Protein AF-A0AB37U073-F1 (afdb_monomer)

Solvent-accessible surface area (backbone atoms only — not comparable to full-atom values): 10918 Å² total; per-residue (Å²): 141,87,81,86,82,89,83,81,82,90,81,87,80,78,92,79,77,86,77,73,76,72,76,76,66,51,71,71,29,75,31,76,34,82,39,97,86,55,41,58,36,40,28,38,27,26,51,59,70,9,33,32,40,21,39,36,95,57,29,54,39,27,40,36,38,35,49,86,90,60,80,71,40,94,84,26,33,31,15,62,62,57,36,94,44,49,52,35,26,50,74,82,44,81,33,51,58,43,42,40,87,52,83,83,49,75,56,33,56,21,34,38,38,39,50,94,98,41,40,38,35,43,30,40,76,48,68,45,26,19,36,33,21,55,67,88,46,68,38,29,38,31,31,9,68,36,68,22,47,56,50,79,47,73,32,88,97,47,86,73,49,43,62,54,51,27,50,48,52,42,50,27,26,33,52,26,19,64,25,73,56,69,68,57,64,51,50,58,59,56,60,74,72,57,84,131

Radius of gyration: 23.63 Å; Cα contacts (8 Å, |Δi|>4): 411; chains: 1; bounding box: 93×50×53 Å

Sequence (196 aa):
MGQDPASAYDDHDTYDGDDDEETEGKPVLESVAEDDRFGTITVRLDTGLGEVTVEGDAVPRVELYREEGTETDDHTPVGTRDGDRLTLTVDGEEAVISPSKGRLTRRSFAVDVRYADRSWRLVPDSIPGSRLLRGEEHVGDFSSDGDGQVLAEWREGVEPEALDAALGYALAAAFGTGAQPMWMLAMEAVGDMLPG

Foldseek 3Di:
DDDDDDDDDDDDDDPDDPPPPPCPQDDWFWDWDQDPQQGIKIWTARLRQLKIWIDDPQAWIKIKGFAPPDQADPLFSSRDQPQVRMWMDTNNHTKRKHQAPPDDDQQSRKIWIGDPNWIKIFGQDDQFWTFIDTPNDTAWIWGDPLSLDMDIGGDPPDDDHSHSVNVRSRCCNGGGSNHDPCVVVVVVVVVVPDDD

Structure (mmCIF, N/CA/C/O backbone):
data_AF-A0AB37U073-F1
#
_entry.id   AF-A0AB37U073-F1
#
loop_
_atom_site.group_PDB
_atom_site.id
_atom_site.type_symbol
_atom_site.label_atom_id
_atom_site.label_alt_id
_atom_site.label_comp_id
_atom_site.label_asym_id
_atom_site.label_entity_id
_atom_site.label_seq_id
_atom_site.pdbx_PDB_ins_code
_atom_site.Cartn_x
_atom_site.Cartn_y
_atom_site.Cartn_z
_atom_site.occupancy
_atom_site.B_iso_or_equiv
_atom_site.auth_seq_id
_atom_site.auth_comp_id
_atom_site.auth_asym_id
_atom_site.auth_atom_id
_atom_site.pdbx_PDB_model_num
ATOM 1 N N . MET A 1 1 ? 75.885 -9.656 -37.557 1.00 40.09 1 MET A N 1
ATOM 2 C CA . MET A 1 1 ? 75.514 -8.434 -36.813 1.00 40.09 1 MET A CA 1
ATOM 3 C C . MET A 1 1 ? 74.027 -8.238 -37.026 1.00 40.09 1 MET A C 1
ATOM 5 O O . MET A 1 1 ? 73.633 -8.155 -38.179 1.00 40.09 1 MET A O 1
ATOM 9 N N . GLY A 1 2 ? 73.240 -8.258 -35.949 1.00 41.50 2 GLY A N 1
ATOM 10 C CA . GLY A 1 2 ? 71.778 -8.123 -35.973 1.00 41.50 2 GLY A CA 1
ATOM 11 C C . GLY A 1 2 ? 71.082 -9.325 -35.336 1.00 41.50 2 GLY A C 1
ATOM 12 O O . GLY A 1 2 ? 70.898 -10.335 -36.000 1.00 41.50 2 GLY A O 1
ATOM 13 N N . GLN A 1 3 ? 70.796 -9.209 -34.039 1.00 37.59 3 GLN A N 1
ATOM 14 C CA . GLN A 1 3 ? 70.015 -10.134 -33.212 1.00 37.59 3 GLN A CA 1
ATOM 15 C C . GLN A 1 3 ? 68.498 -9.968 -33.466 1.00 37.59 3 GLN A C 1
ATOM 17 O O . GLN A 1 3 ? 68.071 -8.858 -33.769 1.00 37.59 3 GLN A O 1
ATOM 22 N N . ASP A 1 4 ? 67.775 -11.092 -33.341 1.00 43.22 4 ASP A N 1
ATOM 23 C CA . ASP A 1 4 ? 66.381 -11.391 -32.908 1.00 43.22 4 ASP A CA 1
ATOM 24 C C . ASP A 1 4 ? 65.438 -10.270 -32.373 1.00 43.22 4 ASP A C 1
ATOM 26 O O . ASP A 1 4 ? 65.949 -9.225 -31.969 1.00 43.22 4 ASP A O 1
ATOM 30 N N . PRO A 1 5 ? 64.094 -10.489 -32.205 1.00 50.50 5 PRO A N 1
ATOM 31 C CA . PRO A 1 5 ? 63.385 -11.792 -32.147 1.00 50.50 5 PRO A CA 1
ATOM 32 C C . PRO A 1 5 ? 61.979 -11.909 -32.804 1.00 50.50 5 PRO A C 1
ATOM 34 O O . PRO A 1 5 ? 61.268 -10.939 -33.037 1.00 50.50 5 PRO A O 1
ATOM 37 N N . ALA A 1 6 ? 61.585 -13.175 -32.998 1.00 46.75 6 ALA A N 1
ATOM 38 C CA . ALA A 1 6 ? 60.275 -13.809 -32.755 1.00 46.75 6 ALA A CA 1
ATOM 39 C C . ALA A 1 6 ? 58.948 -13.023 -32.930 1.00 46.75 6 ALA A C 1
ATOM 41 O O . ALA A 1 6 ? 58.618 -12.122 -32.164 1.00 46.75 6 ALA A O 1
ATOM 42 N N . SER A 1 7 ? 58.090 -13.536 -33.817 1.00 43.16 7 SER A N 1
ATOM 43 C CA . SER A 1 7 ? 56.625 -13.386 -33.785 1.00 43.16 7 SER A CA 1
ATOM 44 C C . SER A 1 7 ? 56.054 -14.715 -34.300 1.00 43.16 7 SER A C 1
ATOM 46 O O . SER A 1 7 ? 56.308 -15.080 -35.443 1.00 43.16 7 SER A O 1
ATOM 48 N N . ALA A 1 8 ? 55.743 -15.647 -33.398 1.00 41.09 8 ALA A N 1
ATOM 49 C CA . ALA A 1 8 ? 54.489 -15.808 -32.652 1.00 41.09 8 ALA A CA 1
ATOM 50 C C . ALA A 1 8 ? 53.508 -16.698 -33.433 1.00 41.09 8 ALA A C 1
ATOM 52 O O . ALA A 1 8 ? 53.235 -16.474 -34.607 1.00 41.09 8 ALA A O 1
ATOM 53 N N . TYR A 1 9 ? 53.102 -17.765 -32.751 1.00 40.50 9 TYR A N 1
ATOM 54 C CA . TYR A 1 9 ? 52.338 -18.898 -33.240 1.00 40.50 9 TYR A CA 1
ATOM 55 C C . TYR A 1 9 ? 50.876 -18.533 -33.525 1.00 40.50 9 TYR A C 1
ATOM 57 O O . TYR A 1 9 ? 50.290 -17.690 -32.851 1.00 40.50 9 TYR A O 1
ATOM 65 N N . ASP A 1 10 ? 50.352 -19.228 -34.529 1.00 46.50 10 ASP A N 1
ATOM 66 C CA . ASP A 1 10 ? 48.950 -19.518 -34.827 1.00 46.50 10 ASP A CA 1
ATOM 67 C C . ASP A 1 10 ? 48.272 -20.152 -33.596 1.00 46.50 10 ASP A C 1
ATOM 69 O O . ASP A 1 10 ? 48.817 -21.117 -33.060 1.00 46.50 10 ASP A O 1
ATOM 73 N N . ASP A 1 11 ? 47.125 -19.632 -33.156 1.00 40.97 11 ASP A N 1
ATOM 74 C CA . ASP 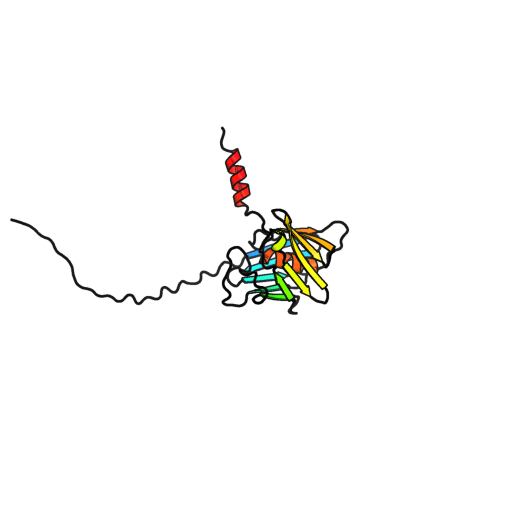A 1 11 ? 46.034 -20.473 -32.653 1.00 40.97 11 ASP A CA 1
ATOM 75 C C . ASP A 1 11 ? 44.703 -19.718 -32.773 1.00 40.97 11 ASP A C 1
ATOM 77 O O . ASP A 1 11 ? 44.603 -18.516 -32.508 1.00 40.97 11 ASP A O 1
ATOM 81 N N . HIS A 1 12 ? 43.710 -20.429 -33.281 1.00 45.94 12 HIS A N 1
ATOM 82 C CA . HIS A 1 12 ? 42.423 -19.937 -33.731 1.00 45.94 12 HIS A CA 1
ATOM 83 C C . HIS A 1 12 ? 41.370 -20.568 -32.822 1.00 45.94 12 HIS A C 1
ATOM 85 O O . HIS A 1 12 ? 40.604 -21.420 -33.264 1.00 45.94 12 HIS A O 1
ATOM 91 N N . ASP A 1 13 ? 41.344 -20.159 -31.555 1.00 42.72 13 ASP A N 1
ATOM 92 C CA . ASP A 1 13 ? 40.352 -20.637 -30.598 1.00 42.72 13 ASP A CA 1
ATOM 93 C C . ASP A 1 13 ? 39.063 -19.807 -30.682 1.00 42.72 13 ASP A C 1
ATOM 95 O O . ASP A 1 13 ? 39.009 -18.596 -30.459 1.00 42.72 13 ASP A O 1
ATOM 99 N N . THR A 1 14 ? 38.014 -20.521 -31.066 1.00 38.50 14 THR A N 1
ATOM 100 C CA . THR A 1 14 ? 36.593 -20.196 -30.978 1.00 38.50 14 THR A CA 1
ATOM 101 C C . THR A 1 14 ? 36.207 -19.651 -29.602 1.00 38.50 14 THR A C 1
ATOM 103 O O . THR A 1 14 ? 36.325 -20.354 -28.602 1.00 38.50 14 THR A O 1
ATOM 106 N N . TYR A 1 15 ? 35.670 -18.429 -29.571 1.00 41.66 15 TYR A N 1
ATOM 107 C CA . TYR A 1 15 ? 34.836 -17.949 -28.469 1.00 41.66 15 TYR A CA 1
ATOM 108 C C . TYR A 1 15 ? 33.464 -18.634 -28.568 1.00 41.66 15 TYR A C 1
ATOM 110 O O . TYR A 1 15 ? 32.565 -18.128 -29.234 1.00 41.66 15 TYR A O 1
ATOM 118 N N . ASP A 1 16 ? 33.345 -19.805 -27.949 1.00 48.88 16 ASP A N 1
ATOM 119 C CA . ASP A 1 16 ? 32.084 -20.343 -27.435 1.00 48.88 16 ASP A CA 1
ATOM 120 C C . ASP A 1 16 ? 32.242 -20.375 -25.915 1.00 48.88 16 ASP A C 1
ATOM 122 O O . ASP A 1 16 ? 33.210 -20.926 -25.385 1.00 48.88 16 ASP A O 1
ATOM 126 N N . GLY A 1 17 ? 31.327 -19.715 -25.227 1.00 37.06 17 GLY A N 1
ATOM 127 C CA . GLY A 1 17 ? 31.381 -19.500 -23.794 1.00 37.06 17 GLY A CA 1
ATOM 128 C C . GLY A 1 17 ? 30.309 -18.501 -23.436 1.00 37.06 17 GLY A C 1
ATOM 129 O O . GLY A 1 17 ? 30.602 -17.323 -23.263 1.00 37.06 17 GLY A O 1
ATOM 130 N N . ASP A 1 18 ? 29.072 -18.992 -23.442 1.00 43.41 18 ASP A N 1
ATOM 131 C CA . ASP A 1 18 ? 27.960 -18.461 -22.674 1.00 43.41 18 ASP A CA 1
ATOM 132 C C . ASP A 1 18 ? 28.468 -18.006 -21.295 1.00 43.41 18 ASP A C 1
ATOM 134 O O . ASP A 1 18 ? 28.678 -18.818 -20.395 1.00 43.41 18 ASP A O 1
ATOM 138 N N . ASP A 1 19 ? 28.704 -16.705 -21.132 1.00 41.94 19 ASP A N 1
ATOM 139 C CA . ASP A 1 19 ? 28.568 -16.093 -19.819 1.00 41.94 19 ASP A CA 1
ATOM 140 C C . ASP A 1 19 ? 27.058 -15.977 -19.609 1.00 41.94 19 ASP A C 1
ATOM 142 O O . ASP A 1 19 ? 26.414 -14.995 -19.985 1.00 41.94 19 ASP A O 1
ATOM 146 N N . ASP A 1 20 ? 26.495 -17.070 -19.089 1.00 41.28 20 ASP A N 1
ATOM 147 C CA . ASP A 1 20 ? 25.348 -17.031 -18.199 1.00 41.28 20 ASP A CA 1
ATOM 148 C C . ASP A 1 20 ? 25.619 -15.898 -17.197 1.00 41.28 20 ASP A C 1
ATOM 150 O O . ASP A 1 20 ? 26.312 -16.089 -16.195 1.00 41.28 20 ASP A O 1
ATOM 154 N N . GLU A 1 21 ? 25.127 -14.689 -17.487 1.00 44.19 21 GLU A N 1
ATOM 155 C CA . GLU A 1 21 ? 24.915 -13.680 -16.459 1.00 44.19 21 GLU A CA 1
ATOM 156 C C . GLU A 1 21 ? 23.935 -14.323 -15.483 1.00 44.19 21 GLU A C 1
ATOM 158 O O . GLU A 1 21 ? 22.718 -14.305 -15.679 1.00 44.19 21 GLU A O 1
ATOM 163 N N . GLU A 1 22 ? 24.499 -14.976 -14.462 1.00 41.03 22 GLU A N 1
ATOM 164 C CA . GLU A 1 22 ? 23.819 -15.310 -13.231 1.00 41.03 22 GLU A CA 1
ATOM 165 C C . GLU A 1 22 ? 22.995 -14.078 -12.877 1.00 41.03 22 GLU A C 1
ATOM 167 O O . GLU A 1 22 ? 23.534 -13.025 -12.533 1.00 41.03 22 GLU A O 1
ATOM 172 N N . THR A 1 23 ? 21.675 -14.180 -13.018 1.00 45.25 23 THR A N 1
ATOM 173 C CA . THR A 1 23 ? 20.753 -13.260 -12.376 1.00 45.25 23 THR A CA 1
ATOM 174 C C . THR A 1 23 ? 21.057 -13.342 -10.885 1.00 45.25 23 THR A C 1
ATOM 176 O O . THR A 1 23 ? 20.488 -14.176 -10.180 1.00 45.25 23 THR A O 1
ATOM 179 N N . GLU A 1 24 ? 21.980 -12.509 -10.398 1.00 48.41 24 GLU A N 1
ATOM 180 C CA . GLU A 1 24 ? 22.014 -12.073 -9.011 1.00 48.41 24 GLU A CA 1
ATOM 181 C C . GLU A 1 24 ? 20.646 -11.433 -8.782 1.00 48.41 24 GLU A C 1
ATOM 183 O O . GLU A 1 24 ? 20.410 -10.262 -9.087 1.00 48.41 24 GLU A O 1
ATOM 188 N N . GLY A 1 25 ? 19.685 -12.258 -8.359 1.00 58.28 25 GLY A N 1
ATOM 189 C CA . GLY A 1 25 ? 18.348 -11.808 -8.024 1.00 58.28 25 GLY A CA 1
ATOM 190 C C . GLY A 1 25 ? 18.488 -10.686 -7.008 1.00 58.28 25 GLY A C 1
ATOM 191 O O . GLY A 1 25 ? 19.169 -10.851 -5.992 1.00 58.28 25 GLY A O 1
ATOM 192 N N . LYS A 1 26 ? 17.895 -9.524 -7.307 1.00 69.50 26 LYS A N 1
ATOM 193 C CA . LYS A 1 26 ? 17.865 -8.407 -6.359 1.00 69.50 26 LYS A CA 1
ATOM 194 C C . LYS A 1 26 ? 17.356 -8.942 -5.008 1.00 69.50 26 LYS A C 1
ATOM 196 O O . LYS A 1 26 ? 16.430 -9.752 -4.998 1.00 69.50 26 LYS A O 1
ATOM 201 N N . PRO A 1 27 ? 17.959 -8.543 -3.876 1.00 77.88 27 PRO A N 1
ATOM 202 C CA . PRO A 1 27 ? 17.598 -9.107 -2.584 1.00 77.88 27 PRO A CA 1
ATOM 203 C C . PRO A 1 27 ? 16.135 -8.809 -2.256 1.00 77.88 27 PRO A C 1
ATOM 205 O O . PRO A 1 27 ? 15.658 -7.693 -2.476 1.00 77.88 27 PRO A O 1
ATOM 208 N N . VAL A 1 28 ? 15.452 -9.794 -1.672 1.00 87.56 28 VAL A N 1
ATOM 209 C CA . VAL A 1 28 ? 14.150 -9.578 -1.038 1.00 87.56 28 VAL A CA 1
ATOM 210 C C . VAL A 1 28 ? 14.363 -8.706 0.195 1.00 87.56 28 VAL A C 1
ATOM 212 O O . VAL A 1 28 ? 15.135 -9.053 1.092 1.00 87.56 28 VAL A O 1
ATOM 215 N N . LEU A 1 29 ? 13.679 -7.569 0.235 1.00 91.19 29 LEU A N 1
ATOM 216 C CA . LEU A 1 29 ? 13.691 -6.633 1.348 1.00 91.19 29 LEU A CA 1
ATOM 217 C C . LEU A 1 29 ? 12.486 -6.934 2.240 1.00 91.19 29 LEU A C 1
ATOM 219 O O . LEU A 1 29 ? 11.344 -6.723 1.840 1.00 91.19 29 LEU A O 1
ATOM 223 N N . GLU A 1 30 ? 12.736 -7.445 3.443 1.00 95.62 30 GLU A N 1
ATOM 224 C CA . GLU A 1 30 ? 11.711 -7.611 4.476 1.00 95.62 30 GLU A CA 1
ATOM 225 C C . GLU A 1 30 ? 11.836 -6.484 5.504 1.00 95.62 30 GLU A C 1
ATOM 227 O O . GLU A 1 30 ? 12.920 -6.211 6.027 1.00 95.62 30 GLU A O 1
ATOM 232 N N . SER A 1 31 ? 10.715 -5.833 5.797 1.00 96.00 31 SER A N 1
ATOM 233 C CA . SER A 1 31 ? 10.598 -4.815 6.828 1.00 96.00 31 SER A CA 1
ATOM 234 C C . SER A 1 31 ? 9.432 -5.120 7.758 1.00 96.00 31 SER A C 1
ATOM 236 O O . SER A 1 31 ? 8.457 -5.779 7.391 1.00 96.00 31 SER A O 1
ATOM 238 N N . VAL A 1 32 ? 9.550 -4.622 8.985 1.00 97.00 32 VAL A N 1
ATOM 239 C CA . VAL A 1 32 ? 8.498 -4.696 9.991 1.00 97.00 32 VAL A CA 1
ATOM 240 C C . VAL A 1 32 ? 8.186 -3.277 10.432 1.00 97.00 32 VAL A C 1
ATOM 242 O O . VAL A 1 32 ? 9.060 -2.579 10.947 1.00 97.00 32 VAL A O 1
ATOM 245 N N . ALA A 1 33 ? 6.943 -2.862 10.221 1.00 96.44 33 ALA A N 1
ATOM 246 C CA . ALA A 1 33 ? 6.410 -1.605 10.708 1.00 96.44 33 ALA A CA 1
ATOM 247 C C . ALA A 1 33 ? 5.563 -1.859 11.958 1.00 96.44 33 ALA A C 1
ATOM 249 O O . ALA A 1 33 ? 4.688 -2.725 11.969 1.00 96.44 33 ALA A O 1
ATOM 250 N N . GLU A 1 34 ? 5.817 -1.081 13.004 1.00 96.75 34 GLU A N 1
ATOM 251 C CA . GLU A 1 34 ? 4.971 -1.033 14.193 1.00 96.75 34 GLU A CA 1
ATOM 252 C C . GLU A 1 34 ? 3.953 0.093 13.996 1.00 96.75 34 GLU A C 1
ATOM 254 O O . GLU A 1 34 ? 4.301 1.271 14.078 1.00 96.75 34 GLU A O 1
ATOM 259 N N . ASP A 1 35 ? 2.710 -0.269 13.681 1.00 97.06 35 ASP A N 1
ATOM 260 C CA . ASP A 1 35 ? 1.618 0.678 13.476 1.00 97.06 35 ASP A CA 1
ATOM 261 C C . ASP A 1 35 ? 0.811 0.864 14.772 1.00 97.06 35 ASP A C 1
ATOM 263 O O . ASP A 1 35 ? 0.326 -0.096 15.374 1.00 97.06 35 ASP A O 1
ATOM 267 N N . ASP A 1 36 ? 0.615 2.116 15.192 1.00 93.88 36 ASP A N 1
ATOM 268 C CA . ASP A 1 36 ? -0.088 2.451 16.440 1.00 93.88 36 ASP A CA 1
ATOM 269 C C . ASP A 1 36 ? -1.564 2.000 16.472 1.00 93.88 36 ASP A C 1
ATOM 271 O O . ASP A 1 36 ? -2.171 1.917 17.545 1.00 93.88 36 ASP A O 1
ATOM 275 N N . ARG A 1 37 ? -2.181 1.749 15.311 1.00 96.4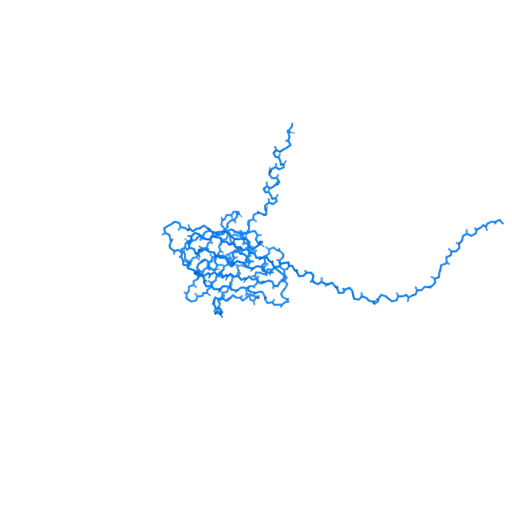4 37 ARG A N 1
ATOM 276 C CA . ARG A 1 37 ? -3.584 1.331 15.167 1.00 96.44 37 ARG A CA 1
ATOM 277 C C . ARG A 1 37 ? -3.723 -0.150 14.841 1.00 96.44 37 ARG A C 1
ATOM 279 O O . ARG A 1 37 ? -4.658 -0.780 15.334 1.00 96.44 37 ARG A O 1
ATOM 286 N N . PHE A 1 38 ? -2.827 -0.685 14.019 1.00 97.62 38 PHE A N 1
ATOM 287 C CA . PHE A 1 38 ? -2.942 -2.031 13.451 1.00 97.62 38 PHE A CA 1
ATOM 288 C C . PHE A 1 38 ? -1.867 -3.007 13.943 1.00 97.62 38 PHE A C 1
ATOM 290 O O . PHE A 1 38 ? -1.892 -4.181 13.579 1.00 97.62 38 PHE A O 1
ATOM 297 N N . GLY A 1 39 ? -0.973 -2.564 14.828 1.00 97.31 39 GLY A N 1
ATOM 298 C CA . GLY A 1 39 ? 0.089 -3.388 15.391 1.00 97.31 39 GLY A CA 1
ATOM 299 C C . GLY A 1 39 ? 1.183 -3.693 14.373 1.00 97.31 39 GLY A C 1
ATOM 300 O O . GLY A 1 39 ? 1.481 -2.889 13.493 1.00 97.31 39 GLY A O 1
ATOM 301 N N . THR A 1 40 ? 1.806 -4.858 14.512 1.00 98.19 40 THR A N 1
ATOM 302 C CA . THR A 1 40 ? 2.908 -5.276 13.647 1.00 98.19 40 THR A CA 1
ATOM 303 C C . THR A 1 40 ? 2.413 -5.600 12.234 1.00 98.19 40 THR A C 1
ATOM 305 O O . THR A 1 40 ? 1.589 -6.497 12.040 1.00 98.19 40 THR A O 1
ATOM 308 N N . ILE A 1 41 ? 2.971 -4.905 11.243 1.00 98.50 41 ILE A N 1
ATOM 309 C CA . ILE A 1 41 ? 2.747 -5.129 9.813 1.00 98.50 41 ILE A CA 1
ATOM 310 C C . ILE A 1 41 ? 4.083 -5.504 9.175 1.00 98.50 41 ILE A C 1
ATOM 312 O O . ILE A 1 41 ? 5.070 -4.782 9.301 1.00 98.50 41 ILE A O 1
ATOM 316 N N . THR A 1 42 ? 4.122 -6.635 8.478 1.00 98.38 42 THR A N 1
ATOM 317 C CA . THR A 1 42 ? 5.291 -7.074 7.710 1.00 98.38 42 THR A CA 1
ATOM 318 C C . THR A 1 42 ? 5.110 -6.706 6.246 1.00 98.38 42 THR A C 1
ATOM 320 O O . THR A 1 42 ? 4.081 -7.019 5.646 1.00 98.38 42 THR A O 1
ATOM 323 N N . VAL A 1 43 ? 6.128 -6.074 5.667 1.00 98.44 43 VAL A N 1
ATOM 324 C CA . VAL A 1 43 ? 6.208 -5.770 4.237 1.00 98.44 43 VAL A CA 1
ATOM 325 C C . VAL A 1 43 ? 7.378 -6.549 3.652 1.00 98.44 43 VAL A C 1
ATOM 327 O O . VAL A 1 43 ? 8.505 -6.442 4.128 1.00 98.44 43 VAL A O 1
ATOM 330 N N . ARG A 1 44 ? 7.124 -7.325 2.601 1.00 98.06 44 ARG A N 1
ATOM 331 C CA . ARG A 1 44 ? 8.164 -7.959 1.785 1.00 98.06 44 ARG A CA 1
ATOM 332 C C . ARG A 1 44 ? 8.126 -7.355 0.398 1.00 98.06 44 ARG A C 1
ATOM 334 O O . ARG A 1 44 ? 7.066 -7.339 -0.219 1.00 98.06 44 ARG A O 1
ATOM 341 N N . LEU A 1 45 ? 9.266 -6.879 -0.077 1.00 96.19 45 LEU A N 1
ATOM 342 C CA . LEU A 1 45 ? 9.451 -6.318 -1.407 1.00 96.19 45 LEU A CA 1
ATOM 343 C C . LEU A 1 45 ? 10.558 -7.096 -2.120 1.00 96.19 45 LEU A C 1
ATOM 345 O O . LEU A 1 45 ? 11.719 -7.045 -1.719 1.00 96.19 45 LEU A O 1
ATOM 349 N N . ASP A 1 46 ? 10.205 -7.773 -3.204 1.00 94.81 46 ASP A N 1
ATOM 350 C CA . ASP A 1 46 ? 11.151 -8.332 -4.162 1.00 94.81 46 ASP A CA 1
ATOM 351 C C . ASP A 1 46 ? 11.147 -7.453 -5.417 1.00 94.81 46 ASP A C 1
ATOM 353 O O . ASP A 1 46 ? 10.258 -7.529 -6.264 1.00 94.81 46 ASP A O 1
ATOM 357 N N . THR A 1 47 ? 12.147 -6.582 -5.539 1.00 91.00 47 THR A N 1
ATOM 358 C CA . THR A 1 47 ? 12.276 -5.696 -6.712 1.00 91.00 47 THR A CA 1
ATOM 359 C C . THR A 1 47 ? 12.718 -6.443 -7.976 1.00 91.00 47 THR A C 1
ATOM 361 O O . THR A 1 47 ? 12.508 -5.951 -9.089 1.00 91.00 47 THR A O 1
ATOM 364 N N . GLY A 1 48 ? 13.326 -7.626 -7.824 1.00 89.94 48 GLY A N 1
ATOM 365 C CA . GLY A 1 48 ? 13.751 -8.482 -8.926 1.00 89.94 48 GLY A CA 1
ATOM 366 C C . GLY A 1 48 ? 12.547 -9.114 -9.610 1.00 89.94 48 GLY A C 1
ATOM 367 O O . GLY A 1 48 ? 12.348 -8.917 -10.810 1.00 89.94 48 GLY A O 1
ATOM 368 N N . LEU A 1 49 ? 11.695 -9.780 -8.830 1.00 92.31 49 LEU A N 1
ATOM 369 C CA . LEU A 1 49 ? 10.445 -10.377 -9.305 1.00 92.31 49 LEU A CA 1
ATOM 370 C C . LEU A 1 49 ? 9.344 -9.329 -9.537 1.00 92.31 49 LEU A C 1
ATOM 372 O O . LEU A 1 49 ? 8.475 -9.515 -10.384 1.00 92.31 49 LEU A O 1
ATOM 376 N N . GLY A 1 50 ? 9.430 -8.171 -8.878 1.00 94.38 50 GLY A N 1
ATOM 377 C CA . GLY A 1 50 ? 8.381 -7.154 -8.909 1.00 94.38 50 GLY A CA 1
ATOM 378 C C . GLY A 1 50 ? 7.195 -7.562 -8.043 1.00 94.38 50 GLY A C 1
ATOM 379 O O . GLY A 1 50 ? 6.052 -7.430 -8.472 1.00 94.38 50 GLY A O 1
ATOM 380 N N . GLU A 1 51 ? 7.475 -8.072 -6.845 1.00 96.88 51 GLU A N 1
ATOM 381 C CA . GLU A 1 51 ? 6.481 -8.572 -5.899 1.00 96.88 51 GLU A CA 1
ATOM 382 C C . GLU A 1 51 ? 6.484 -7.749 -4.611 1.00 96.88 51 GLU A C 1
ATOM 384 O O . GLU A 1 51 ? 7.533 -7.401 -4.067 1.00 96.88 51 GLU A O 1
ATOM 389 N N . VAL A 1 52 ? 5.292 -7.462 -4.096 1.00 98.12 52 VAL A N 1
ATOM 390 C CA . VAL A 1 52 ? 5.078 -6.895 -2.767 1.00 98.12 52 VAL A CA 1
ATOM 391 C C . VAL A 1 52 ? 4.062 -7.744 -2.030 1.00 98.12 52 VAL A C 1
ATOM 393 O O . VAL A 1 52 ? 2.976 -8.001 -2.538 1.00 98.12 52 VAL A O 1
ATOM 396 N N . THR A 1 53 ? 4.399 -8.140 -0.809 1.00 98.56 53 THR A N 1
ATOM 397 C CA . THR A 1 53 ? 3.477 -8.774 0.132 1.00 98.56 53 THR A CA 1
ATOM 398 C C . THR A 1 53 ? 3.367 -7.914 1.380 1.00 98.56 53 THR A C 1
ATOM 400 O O . THR A 1 53 ? 4.382 -7.555 1.974 1.00 98.56 53 THR A O 1
ATOM 403 N N . VAL A 1 54 ? 2.140 -7.640 1.809 1.00 98.69 54 VAL A N 1
ATOM 404 C CA . VAL A 1 54 ? 1.831 -7.034 3.105 1.00 98.69 54 VAL A CA 1
ATOM 405 C C . VAL A 1 54 ? 0.945 -7.977 3.896 1.00 98.69 54 VAL A C 1
ATOM 407 O O . VAL A 1 54 ? -0.049 -8.483 3.381 1.00 98.69 54 VAL A O 1
ATOM 410 N N . GLU A 1 55 ? 1.300 -8.206 5.154 1.00 98.31 55 GLU A N 1
A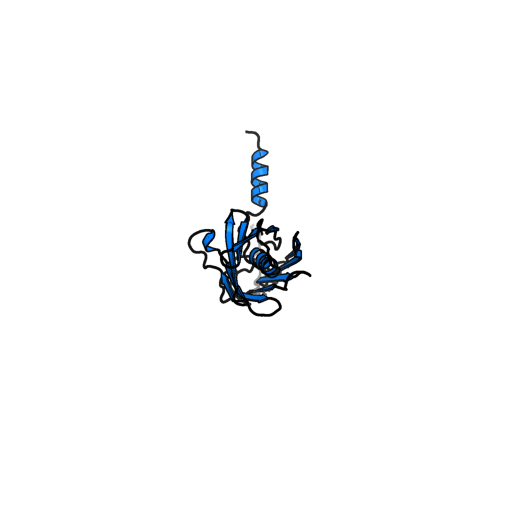TOM 411 C CA . GLU A 1 55 ? 0.520 -9.032 6.073 1.00 98.31 55 GLU A CA 1
ATOM 412 C C . GLU A 1 55 ? 0.710 -8.599 7.530 1.00 98.31 55 GLU A C 1
ATOM 414 O O . GLU A 1 55 ? 1.697 -7.956 7.888 1.00 98.31 55 GLU A O 1
ATOM 419 N N . GLY A 1 56 ? -0.237 -8.975 8.383 1.00 97.81 56 GLY A N 1
ATOM 420 C CA . GLY A 1 56 ? -0.190 -8.754 9.824 1.00 97.81 56 GLY A CA 1
ATOM 421 C C . GLY A 1 56 ? -1.438 -9.328 10.488 1.00 97.81 56 GLY A C 1
ATOM 422 O O . GLY A 1 56 ? -2.428 -9.607 9.819 1.00 97.81 56 GLY A O 1
ATOM 423 N N . ASP A 1 57 ? -1.418 -9.499 11.809 1.00 97.19 57 ASP A N 1
ATOM 424 C CA . ASP A 1 57 ? -2.524 -10.158 12.524 1.00 97.19 57 ASP A CA 1
ATOM 425 C C . ASP A 1 57 ? -3.852 -9.378 12.456 1.00 97.19 57 ASP A C 1
ATOM 427 O O . ASP A 1 57 ? -4.931 -9.963 12.577 1.00 97.19 57 ASP A O 1
ATOM 431 N N . ALA A 1 58 ? -3.784 -8.053 12.287 1.00 97.44 58 ALA A N 1
ATOM 432 C CA . ALA A 1 58 ? -4.944 -7.159 12.273 1.00 97.44 58 ALA A CA 1
ATOM 433 C C . ALA A 1 58 ? -5.264 -6.568 10.889 1.00 97.44 58 ALA A C 1
ATOM 435 O O . ALA A 1 58 ? -6.165 -5.731 10.787 1.00 97.44 58 ALA A O 1
ATOM 436 N N . VAL A 1 59 ? -4.553 -6.983 9.836 1.00 98.44 59 VAL A N 1
ATOM 437 C CA . VAL A 1 59 ? -4.747 -6.496 8.463 1.00 98.44 59 VAL A CA 1
ATOM 438 C C . VAL A 1 59 ? -4.910 -7.664 7.488 1.00 98.44 59 VAL A C 1
ATOM 440 O O . VAL A 1 59 ? -4.303 -8.712 7.697 1.00 98.44 59 VAL A O 1
ATOM 443 N N . PRO A 1 60 ? -5.728 -7.528 6.429 1.00 98.44 60 PRO A N 1
ATOM 444 C CA . PRO A 1 60 ? -5.801 -8.554 5.393 1.00 98.44 60 PRO A CA 1
ATOM 445 C C . PRO A 1 60 ? -4.458 -8.686 4.671 1.00 98.44 60 PRO A C 1
ATOM 447 O O . PRO A 1 60 ? -3.693 -7.719 4.577 1.00 98.44 60 PRO A O 1
ATOM 450 N N . ARG A 1 61 ? -4.191 -9.868 4.114 1.00 98.62 61 ARG A N 1
ATOM 451 C CA . ARG A 1 61 ? -3.008 -10.079 3.281 1.00 98.62 61 ARG A CA 1
ATOM 452 C C . ARG A 1 61 ? -3.211 -9.374 1.945 1.00 98.62 61 ARG A C 1
ATOM 454 O O . ARG A 1 61 ? -4.227 -9.579 1.284 1.00 98.62 61 ARG A O 1
ATOM 461 N N . VAL A 1 62 ? -2.246 -8.563 1.530 1.00 98.81 62 VAL A N 1
ATOM 462 C CA . VAL A 1 62 ? -2.242 -7.909 0.218 1.00 98.81 62 VAL A CA 1
ATOM 463 C C . VAL A 1 62 ? -1.008 -8.335 -0.548 1.00 98.81 62 VAL A C 1
ATOM 465 O O . VAL A 1 62 ? 0.106 -8.242 -0.041 1.00 98.81 62 VAL A O 1
ATOM 468 N N . GLU A 1 63 ? -1.210 -8.780 -1.780 1.00 98.69 63 GLU A N 1
ATOM 469 C CA . GLU A 1 63 ? -0.135 -9.192 -2.678 1.00 98.69 63 GLU A CA 1
ATOM 470 C C . GLU A 1 63 ? -0.255 -8.407 -3.976 1.00 98.69 63 GLU A C 1
ATOM 472 O O . GLU A 1 63 ? -1.338 -8.307 -4.550 1.00 98.69 63 GLU A O 1
ATOM 477 N N . LEU A 1 64 ? 0.851 -7.827 -4.425 1.00 98.44 64 LEU A N 1
ATOM 478 C CA . LEU A 1 64 ? 0.972 -7.159 -5.710 1.00 98.44 64 LEU A CA 1
ATOM 479 C C . LEU A 1 64 ? 2.131 -7.801 -6.456 1.00 98.44 64 LEU A C 1
ATOM 481 O O . LEU A 1 64 ? 3.229 -7.867 -5.915 1.00 98.44 64 LEU A O 1
ATOM 485 N N . TYR A 1 65 ? 1.910 -8.211 -7.696 1.00 97.06 65 TYR A N 1
ATOM 486 C CA . TYR A 1 65 ? 2.964 -8.773 -8.530 1.00 97.06 65 TYR A CA 1
ATOM 487 C C . TYR A 1 65 ? 2.922 -8.218 -9.948 1.00 97.06 65 TYR A C 1
ATOM 489 O O . TYR A 1 65 ? 1.859 -7.923 -10.508 1.00 97.06 65 TYR A O 1
ATOM 497 N N . ARG A 1 66 ? 4.113 -8.068 -10.521 1.00 97.19 66 ARG A N 1
ATOM 498 C CA . ARG A 1 66 ? 4.344 -7.745 -11.924 1.00 97.19 66 ARG A CA 1
ATOM 499 C C . ARG A 1 66 ? 4.337 -9.025 -12.753 1.00 97.19 66 ARG A C 1
ATOM 501 O O . ARG A 1 66 ? 4.930 -10.024 -12.368 1.00 97.19 66 ARG A O 1
ATOM 508 N N . GLU A 1 67 ? 3.703 -8.983 -13.919 1.00 96.69 67 GLU A N 1
ATOM 509 C CA . GLU A 1 67 ? 3.754 -10.080 -14.886 1.00 96.69 67 GLU A CA 1
ATOM 510 C C . GLU A 1 67 ? 5.208 -10.379 -15.296 1.00 96.69 67 GLU A C 1
ATOM 512 O O . GLU A 1 67 ? 5.973 -9.468 -15.641 1.00 96.69 67 GLU A O 1
ATOM 517 N N . GLU A 1 68 ? 5.583 -11.659 -15.281 1.00 92.62 68 GLU A N 1
ATOM 518 C CA . GLU A 1 68 ? 6.917 -12.119 -15.668 1.00 92.62 68 GLU A CA 1
ATOM 519 C C . GLU A 1 68 ? 7.300 -11.641 -17.080 1.00 92.62 68 GLU A C 1
ATOM 521 O O . GLU A 1 68 ? 6.488 -11.622 -18.005 1.00 92.62 68 GLU A O 1
ATOM 526 N N . GLY A 1 69 ? 8.561 -11.237 -17.259 1.00 89.94 69 GLY A N 1
ATOM 527 C CA . GLY A 1 69 ? 9.069 -10.735 -18.542 1.00 89.94 69 GLY A CA 1
ATOM 528 C C . GLY A 1 69 ? 8.652 -9.301 -18.899 1.00 89.94 69 GLY A C 1
ATOM 529 O O . GLY A 1 69 ? 9.010 -8.821 -19.975 1.00 89.94 69 GLY A O 1
ATOM 530 N N . THR A 1 70 ? 7.930 -8.595 -18.022 1.00 91.56 70 THR A N 1
ATOM 531 C CA . THR A 1 70 ? 7.662 -7.156 -18.183 1.00 91.56 70 THR A CA 1
ATOM 532 C C . THR A 1 70 ? 8.958 -6.345 -18.080 1.00 91.56 70 THR A C 1
ATOM 534 O O . THR A 1 70 ? 9.727 -6.527 -17.136 1.00 91.56 70 THR A O 1
ATOM 537 N N . GLU A 1 71 ? 9.181 -5.418 -19.020 1.00 88.19 71 GLU A N 1
ATOM 538 C CA . GLU A 1 71 ? 10.305 -4.470 -18.974 1.00 88.19 71 GLU A CA 1
ATOM 539 C C . GLU A 1 71 ? 10.270 -3.639 -17.682 1.00 88.19 71 GLU A C 1
ATOM 541 O O . GLU A 1 71 ? 9.225 -3.097 -17.312 1.00 88.19 71 GLU A O 1
ATOM 546 N N . THR A 1 72 ? 11.415 -3.531 -17.005 1.00 88.06 72 THR A N 1
ATOM 547 C CA . THR A 1 72 ? 11.501 -2.917 -15.678 1.00 88.06 72 THR A CA 1
ATOM 548 C C . THR A 1 72 ? 11.928 -1.450 -15.724 1.00 88.06 72 THR A C 1
ATOM 550 O O . THR A 1 72 ? 12.908 -1.099 -16.376 1.00 88.06 72 THR A O 1
ATOM 553 N N . ASP A 1 73 ? 11.231 -0.605 -14.970 1.00 83.12 73 ASP A N 1
ATOM 554 C CA . ASP A 1 73 ? 11.583 0.780 -14.657 1.00 83.12 73 ASP A CA 1
ATOM 555 C C . ASP A 1 73 ? 12.301 0.845 -13.302 1.00 83.12 73 ASP A C 1
ATOM 557 O O . ASP A 1 73 ? 11.683 0.619 -12.263 1.00 83.12 73 ASP A O 1
ATOM 561 N N . ASP A 1 74 ? 13.589 1.198 -13.294 1.00 78.69 74 ASP A N 1
ATOM 562 C CA . ASP A 1 74 ? 14.414 1.249 -12.071 1.00 78.69 74 ASP A CA 1
ATOM 563 C C . ASP A 1 74 ? 13.964 2.312 -11.053 1.00 78.69 74 ASP A C 1
ATOM 565 O O . ASP A 1 74 ? 14.421 2.322 -9.910 1.00 78.69 74 ASP A O 1
ATOM 569 N N . HIS A 1 75 ? 13.078 3.226 -11.451 1.00 78.69 75 HIS A N 1
ATOM 570 C CA . HIS A 1 75 ? 12.525 4.264 -10.582 1.00 78.69 75 HIS A CA 1
ATOM 571 C C . HIS A 1 75 ? 11.225 3.852 -9.885 1.00 78.69 75 HIS A C 1
ATOM 573 O O . HIS A 1 75 ? 10.730 4.595 -9.035 1.00 78.69 75 HIS A O 1
ATOM 579 N N . THR A 1 76 ? 10.677 2.686 -10.221 1.00 87.38 76 THR A N 1
ATOM 580 C CA . THR A 1 76 ? 9.483 2.123 -9.602 1.00 87.38 76 THR A CA 1
ATOM 581 C C . THR A 1 76 ? 9.887 0.833 -8.882 1.00 87.38 76 THR A C 1
ATOM 583 O O . THR A 1 76 ? 10.361 -0.078 -9.547 1.00 87.38 76 THR A O 1
ATOM 586 N N . PRO A 1 77 ? 9.690 0.688 -7.560 1.00 89.69 77 PRO A N 1
ATOM 587 C CA . PRO A 1 77 ? 10.133 -0.510 -6.831 1.00 89.69 77 PRO A CA 1
ATOM 588 C C . PRO A 1 77 ? 9.556 -1.832 -7.363 1.00 89.69 77 PRO A C 1
ATOM 590 O O . PRO A 1 77 ? 10.295 -2.791 -7.572 1.00 89.69 77 PRO A O 1
ATOM 593 N N . VAL A 1 78 ? 8.258 -1.870 -7.688 1.00 90.75 78 VAL A N 1
ATOM 594 C CA . VAL A 1 78 ? 7.611 -3.019 -8.357 1.00 90.75 78 VAL A CA 1
ATOM 595 C C . VAL A 1 78 ? 8.028 -3.151 -9.834 1.00 90.75 78 VAL A C 1
ATOM 597 O O . VAL A 1 78 ? 7.684 -4.102 -10.529 1.00 90.75 78 VAL A O 1
ATOM 600 N N . GLY A 1 79 ? 8.788 -2.186 -10.347 1.00 88.19 79 GLY A N 1
ATOM 601 C CA . GLY A 1 79 ? 9.415 -2.150 -11.666 1.00 88.19 79 GLY A CA 1
ATOM 602 C C . GLY A 1 79 ? 8.489 -1.850 -12.834 1.00 88.19 79 GLY A C 1
ATOM 603 O O . GLY A 1 79 ? 8.953 -1.812 -13.961 1.00 88.19 79 GLY A O 1
ATOM 604 N N . THR A 1 80 ? 7.198 -1.601 -12.634 1.00 90.56 80 THR A N 1
ATOM 605 C CA . THR A 1 80 ? 6.354 -1.066 -13.709 1.00 90.56 80 THR A CA 1
ATOM 606 C C . THR A 1 80 ? 5.212 -0.230 -13.161 1.00 90.56 80 THR A C 1
ATOM 608 O O . THR A 1 80 ? 4.730 -0.427 -12.047 1.00 90.56 80 THR A O 1
ATOM 611 N N . ARG A 1 81 ? 4.752 0.714 -13.979 1.00 91.25 81 ARG A N 1
ATOM 612 C CA . ARG A 1 81 ? 3.511 1.464 -13.754 1.00 91.25 81 ARG A CA 1
ATOM 613 C C . ARG A 1 81 ? 2.425 1.095 -14.760 1.00 91.25 81 ARG A C 1
ATOM 615 O O . ARG A 1 81 ? 1.378 1.743 -14.783 1.00 91.25 81 ARG A O 1
ATOM 622 N N . ASP A 1 82 ? 2.672 0.105 -15.612 1.00 91.12 82 ASP A N 1
ATOM 623 C CA . ASP A 1 82 ? 1.654 -0.403 -16.518 1.00 91.12 82 ASP A CA 1
ATOM 624 C C . ASP A 1 82 ? 0.671 -1.286 -15.742 1.00 91.12 82 ASP A C 1
ATOM 626 O O . ASP A 1 82 ? 0.990 -2.411 -15.373 1.00 91.12 82 ASP A O 1
ATOM 630 N N . GLY A 1 83 ? -0.519 -0.751 -15.460 1.00 92.75 83 GLY A N 1
ATOM 631 C CA . GLY A 1 83 ? -1.553 -1.458 -14.700 1.00 92.75 83 GLY A CA 1
ATOM 632 C C . GLY A 1 83 ? -2.020 -2.752 -15.365 1.00 92.75 83 GLY A C 1
ATOM 633 O O . GLY A 1 83 ? -2.429 -3.660 -14.657 1.00 92.75 83 GLY A O 1
ATOM 634 N N . ASP A 1 84 ? -1.894 -2.867 -16.690 1.00 94.81 84 ASP A N 1
ATOM 635 C CA . ASP A 1 84 ? -2.258 -4.087 -17.423 1.00 94.81 84 ASP A CA 1
ATOM 636 C C . ASP A 1 84 ? -1.245 -5.230 -17.194 1.00 94.81 84 ASP A C 1
ATOM 638 O O . ASP A 1 84 ? -1.510 -6.372 -17.559 1.00 94.81 84 ASP A O 1
ATOM 642 N N . ARG A 1 85 ? -0.088 -4.922 -16.590 1.00 96.56 85 ARG A N 1
ATOM 643 C CA . ARG A 1 85 ? 0.995 -5.856 -16.230 1.00 96.56 85 ARG A CA 1
ATOM 644 C C . ARG A 1 85 ? 1.101 -6.089 -14.727 1.00 96.56 85 ARG A C 1
ATOM 646 O O . ARG A 1 85 ? 2.093 -6.645 -14.261 1.00 96.56 85 ARG A O 1
ATOM 653 N N . LEU A 1 86 ? 0.126 -5.610 -13.962 1.00 97.38 86 LEU A N 1
ATOM 654 C CA . LEU A 1 86 ? 0.101 -5.710 -12.511 1.00 97.38 86 LEU A CA 1
ATOM 655 C C . LEU A 1 86 ? -1.142 -6.469 -12.076 1.00 97.38 86 LEU A C 1
ATOM 657 O O . LEU A 1 86 ? -2.243 -6.193 -12.547 1.00 97.38 86 LEU A O 1
ATOM 661 N N . THR A 1 87 ? -0.973 -7.369 -11.116 1.00 98.38 87 THR A N 1
ATOM 662 C CA . THR A 1 87 ? -2.098 -7.992 -10.421 1.00 98.38 87 THR A CA 1
ATOM 663 C C . THR A 1 87 ? -1.997 -7.698 -8.939 1.00 98.38 87 THR A C 1
ATOM 665 O O . THR A 1 87 ? -0.925 -7.824 -8.354 1.00 98.38 87 THR A O 1
ATOM 668 N N . LEU A 1 88 ? -3.116 -7.288 -8.350 1.00 98.69 88 LEU A N 1
ATOM 669 C CA . LEU A 1 88 ? -3.259 -7.012 -6.927 1.00 98.69 88 LEU A CA 1
ATOM 670 C C . LEU A 1 88 ? -4.318 -7.958 -6.363 1.00 98.69 88 LEU A C 1
ATOM 672 O O . LEU A 1 88 ? -5.407 -8.051 -6.926 1.00 98.69 88 LEU A O 1
ATOM 676 N N . THR A 1 89 ? -4.042 -8.601 -5.234 1.00 98.69 89 THR A N 1
ATOM 677 C CA . THR A 1 89 ? -5.020 -9.417 -4.509 1.00 98.69 89 THR A CA 1
ATOM 678 C C . THR A 1 89 ? -5.126 -8.997 -3.051 1.00 98.69 89 THR A C 1
ATOM 680 O O . THR A 1 89 ? -4.125 -8.639 -2.434 1.00 98.69 89 THR A O 1
ATOM 683 N N . VAL A 1 90 ? -6.331 -9.090 -2.494 1.00 98.62 90 VAL A N 1
ATOM 684 C CA . VAL A 1 90 ? -6.643 -8.893 -1.075 1.00 98.62 90 VAL A CA 1
ATOM 685 C C . VAL A 1 90 ? -7.223 -10.202 -0.548 1.00 98.62 90 VAL A C 1
ATOM 687 O O . VAL A 1 90 ? -8.260 -10.644 -1.030 1.00 98.62 90 VAL A O 1
ATOM 690 N N . ASP A 1 91 ? -6.543 -10.857 0.393 1.00 98.12 91 ASP A N 1
ATOM 691 C CA . ASP A 1 91 ? -6.864 -12.212 0.873 1.00 98.12 91 ASP A CA 1
ATOM 692 C C . ASP A 1 91 ? -7.091 -13.224 -0.275 1.00 98.12 91 ASP A C 1
ATOM 694 O O . ASP A 1 91 ? -7.936 -14.119 -0.202 1.00 98.12 91 ASP A O 1
ATOM 698 N N . GLY A 1 92 ? -6.331 -13.067 -1.364 1.00 97.88 92 GLY A N 1
ATOM 699 C CA . GLY A 1 92 ? -6.428 -13.887 -2.574 1.00 97.88 92 GLY A CA 1
ATOM 700 C C . GLY A 1 92 ? -7.554 -13.506 -3.546 1.00 97.88 92 GLY A C 1
ATOM 701 O O . GLY A 1 92 ? -7.666 -14.130 -4.599 1.00 97.88 92 GLY A O 1
ATOM 702 N N . GLU A 1 93 ? -8.376 -12.495 -3.244 1.00 98.31 93 GLU A N 1
ATOM 703 C CA . GLU A 1 93 ? -9.378 -11.954 -4.171 1.00 98.31 93 GLU A CA 1
ATOM 704 C C . GLU A 1 93 ? -8.788 -10.807 -5.001 1.00 98.31 93 GLU A C 1
ATOM 706 O O . GLU A 1 93 ? -8.185 -9.881 -4.458 1.00 98.31 93 GLU A O 1
ATOM 711 N N . GLU A 1 94 ? -8.959 -10.851 -6.323 1.00 97.62 94 GLU A N 1
ATOM 712 C CA . GLU A 1 94 ? -8.402 -9.840 -7.225 1.00 97.62 94 GLU A CA 1
ATOM 713 C C . GLU A 1 94 ? -9.024 -8.450 -7.014 1.00 97.62 94 GLU A C 1
ATOM 715 O O . GLU A 1 94 ? -10.242 -8.263 -6.985 1.00 97.62 94 GLU A O 1
ATOM 720 N N . ALA A 1 95 ? -8.154 -7.447 -6.944 1.00 97.88 95 ALA A N 1
ATOM 721 C CA . ALA A 1 95 ? -8.485 -6.035 -6.913 1.00 97.88 95 ALA A CA 1
ATOM 722 C C . ALA A 1 95 ? -7.967 -5.350 -8.184 1.00 97.88 95 ALA A C 1
ATOM 724 O O . ALA A 1 95 ? -6.901 -5.667 -8.709 1.00 97.88 95 ALA A O 1
ATOM 725 N N . VAL A 1 96 ? -8.703 -4.352 -8.674 1.00 97.88 96 VAL A N 1
ATOM 726 C CA . VAL A 1 96 ? -8.281 -3.600 -9.861 1.00 97.88 96 VAL A CA 1
ATOM 727 C C . VAL A 1 96 ? -7.305 -2.516 -9.435 1.00 97.88 96 VAL A C 1
ATOM 729 O O . VAL A 1 96 ? -7.696 -1.600 -8.712 1.00 97.88 96 VAL A O 1
ATOM 732 N N . ILE A 1 97 ? -6.073 -2.567 -9.936 1.00 97.62 97 ILE A N 1
ATOM 733 C CA . ILE A 1 97 ? -5.072 -1.514 -9.757 1.00 97.62 97 ILE A CA 1
ATOM 734 C C . ILE A 1 97 ? -4.904 -0.698 -11.043 1.00 97.62 97 ILE A C 1
ATOM 736 O O . ILE A 1 97 ? -5.006 -1.198 -12.160 1.00 97.62 97 ILE A O 1
ATOM 740 N N . SER A 1 98 ? -4.705 0.608 -10.912 1.00 95.75 98 SER A N 1
ATOM 741 C CA . SER A 1 98 ? -4.532 1.514 -12.045 1.00 95.75 98 SER A CA 1
ATOM 742 C C . SER A 1 98 ? -3.564 2.637 -11.674 1.00 95.75 98 SER A C 1
ATOM 744 O O . SER A 1 98 ? -3.987 3.712 -11.235 1.00 95.75 98 SER A O 1
ATOM 746 N N . PRO A 1 99 ? -2.248 2.425 -11.843 1.00 91.75 99 PRO A N 1
ATOM 747 C CA . PRO A 1 99 ? -1.282 3.502 -11.725 1.00 91.75 99 PRO A CA 1
ATOM 748 C C . PRO A 1 99 ? -1.523 4.537 -12.829 1.00 91.75 99 PRO A C 1
ATOM 750 O O . PRO A 1 99 ? -1.699 4.222 -14.007 1.00 91.75 99 PRO A O 1
ATOM 753 N N . SER A 1 100 ? -1.520 5.815 -12.464 1.00 85.31 100 SER A N 1
ATOM 754 C CA . SER A 1 100 ? -1.607 6.893 -13.444 1.00 85.31 100 SER A CA 1
ATOM 755 C C . SER A 1 100 ? -0.342 6.932 -14.305 1.00 85.31 100 SER A C 1
ATOM 757 O O . SER A 1 100 ? 0.772 6.766 -13.798 1.00 85.31 100 SER A O 1
ATOM 759 N N . LYS A 1 101 ? -0.514 7.227 -15.604 1.00 68.69 101 LYS A N 1
ATOM 760 C CA . LYS A 1 101 ? 0.551 7.207 -16.630 1.00 68.69 101 LYS A CA 1
ATOM 761 C C . LYS A 1 101 ? 1.640 8.291 -16.473 1.00 68.69 101 LYS A C 1
ATOM 763 O O . LYS A 1 101 ? 2.479 8.408 -17.359 1.00 68.69 101 LYS A O 1
ATOM 768 N N . GLY A 1 102 ? 1.614 9.105 -15.409 1.00 61.44 102 GLY A N 1
ATOM 769 C CA . GLY A 1 102 ? 2.754 9.929 -14.973 1.00 61.44 102 GLY A CA 1
ATOM 770 C C . GLY A 1 102 ? 3.290 10.962 -15.972 1.00 61.44 102 GLY A C 1
ATOM 771 O O . GLY A 1 102 ? 4.499 11.085 -16.117 1.00 61.44 102 GLY A O 1
ATOM 772 N N . ARG A 1 103 ? 2.437 11.696 -16.703 1.00 53.97 103 ARG A N 1
ATOM 773 C CA . ARG A 1 103 ? 2.900 12.495 -17.863 1.00 53.97 103 ARG A CA 1
ATOM 774 C C . ARG A 1 103 ? 3.088 14.000 -17.660 1.00 53.97 103 ARG A C 1
ATOM 776 O O . ARG A 1 103 ? 3.468 14.653 -18.626 1.00 53.97 103 ARG A O 1
ATOM 783 N N . LEU A 1 104 ? 2.794 14.589 -16.492 1.00 54.38 104 LEU A N 1
ATOM 784 C CA . LEU A 1 104 ? 2.746 16.065 -16.391 1.00 54.38 104 LEU A CA 1
ATOM 785 C C . LEU A 1 104 ? 3.213 16.678 -15.059 1.00 54.38 104 LEU A C 1
ATOM 787 O O . LEU A 1 104 ? 3.886 17.702 -15.074 1.00 54.38 104 LEU A O 1
ATOM 791 N N . THR A 1 105 ? 2.838 16.119 -13.904 1.00 56.62 105 THR A N 1
ATOM 792 C CA . THR A 1 105 ? 3.158 16.695 -12.576 1.00 56.62 105 THR A CA 1
ATOM 793 C C . THR A 1 105 ? 3.393 15.593 -11.539 1.00 56.62 105 THR A C 1
ATOM 795 O O . THR A 1 105 ? 2.930 14.474 -11.733 1.00 56.62 105 THR A O 1
ATOM 798 N N . ARG A 1 106 ? 4.043 15.870 -10.399 1.00 63.69 106 ARG A N 1
ATOM 799 C CA . ARG A 1 106 ? 4.251 14.868 -9.323 1.00 63.69 106 ARG A CA 1
ATOM 800 C C . ARG A 1 1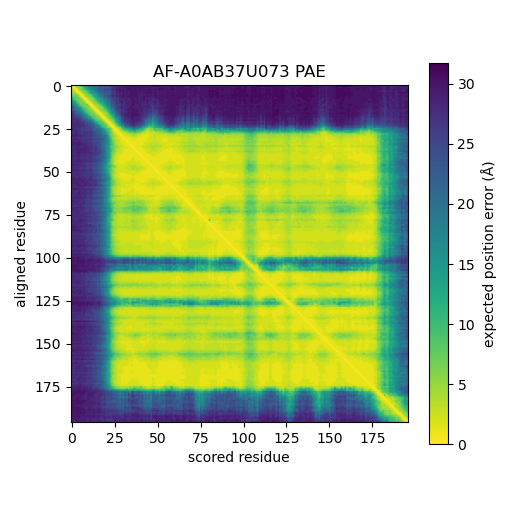06 ? 2.944 14.195 -8.863 1.00 63.69 106 ARG A C 1
ATOM 802 O O . ARG A 1 106 ? 2.900 13.002 -8.601 1.00 63.69 106 ARG A O 1
ATOM 809 N N . ARG A 1 107 ? 1.833 14.935 -8.873 1.00 60.62 107 ARG A N 1
ATOM 810 C CA . ARG A 1 107 ? 0.495 14.403 -8.548 1.00 60.62 107 ARG A CA 1
ATOM 811 C C . ARG A 1 107 ? -0.05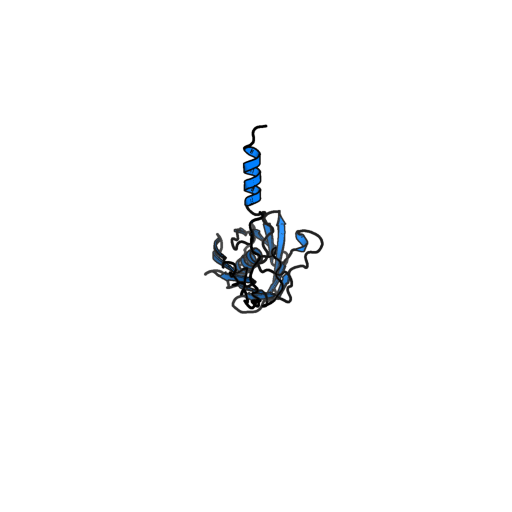2 13.430 -9.601 1.00 60.62 107 ARG A C 1
ATOM 813 O O . ARG A 1 107 ? -0.982 12.689 -9.313 1.00 60.62 107 ARG A O 1
ATOM 820 N N . SER A 1 108 ? 0.514 13.416 -10.812 1.00 66.88 108 SER A N 1
ATOM 821 C CA . SER A 1 108 ? 0.149 12.482 -11.888 1.00 66.88 108 SER A CA 1
ATOM 822 C C . SER A 1 108 ? 0.718 11.070 -11.710 1.00 66.88 108 SER A C 1
ATOM 824 O O . SER A 1 108 ? 0.442 10.208 -12.540 1.00 66.88 108 SER A O 1
ATOM 826 N N . PHE A 1 109 ? 1.455 10.825 -10.620 1.00 78.31 109 PHE A N 1
ATOM 827 C CA . PHE A 1 109 ? 1.905 9.497 -10.194 1.00 78.31 109 PHE A CA 1
ATOM 828 C C . PHE A 1 109 ? 0.926 8.803 -9.233 1.00 78.31 109 PHE A C 1
ATOM 830 O O . PHE A 1 109 ? 1.270 7.780 -8.647 1.00 78.31 109 PHE A O 1
ATOM 837 N N . ALA A 1 110 ? -0.301 9.317 -9.095 1.00 90.19 110 ALA A N 1
ATOM 838 C CA . ALA A 1 110 ? -1.324 8.679 -8.274 1.00 90.19 110 ALA A CA 1
ATOM 839 C C . ALA A 1 110 ? -1.575 7.219 -8.687 1.00 90.19 110 ALA A C 1
ATOM 841 O O . ALA A 1 110 ? -1.503 6.884 -9.874 1.00 90.19 110 ALA A O 1
ATOM 842 N N . VAL A 1 111 ? -1.890 6.372 -7.715 1.00 94.88 111 VAL A N 1
ATOM 843 C CA . VAL A 1 111 ? -2.243 4.967 -7.936 1.00 94.88 111 VAL A CA 1
ATOM 844 C C . VAL A 1 111 ? -3.643 4.732 -7.402 1.00 94.88 111 VAL A C 1
ATOM 846 O O . VAL A 1 111 ? -3.912 5.000 -6.234 1.00 94.88 111 VAL A O 1
ATOM 849 N N . ASP A 1 112 ? -4.533 4.285 -8.282 1.00 96.94 112 ASP A N 1
ATOM 850 C CA . ASP A 1 112 ? -5.916 3.960 -7.955 1.00 96.94 112 ASP A CA 1
ATOM 851 C C . ASP A 1 112 ? -6.065 2.456 -7.710 1.00 96.94 112 ASP A C 1
ATOM 853 O O . ASP A 1 112 ? -5.527 1.654 -8.471 1.00 96.94 112 ASP A O 1
ATOM 857 N N . VAL A 1 113 ? -6.841 2.080 -6.695 1.00 98.31 113 VAL A N 1
ATOM 858 C CA . VAL A 1 113 ? -7.267 0.699 -6.432 1.00 98.31 113 VAL A CA 1
ATOM 859 C C . VAL A 1 113 ? -8.785 0.661 -6.307 1.00 98.31 113 VAL A C 1
ATOM 861 O O . VAL A 1 113 ? -9.380 1.542 -5.687 1.00 98.31 113 VAL A O 1
ATOM 864 N N . ARG A 1 114 ? -9.434 -0.354 -6.880 1.00 98.25 114 ARG A N 1
ATOM 865 C CA . ARG A 1 114 ? -10.855 -0.655 -6.660 1.00 98.25 114 ARG A CA 1
ATOM 866 C C . ARG A 1 114 ? -11.011 -2.080 -6.157 1.00 98.25 114 ARG A C 1
ATOM 868 O O . ARG A 1 114 ? -10.516 -3.008 -6.790 1.00 98.25 114 ARG A O 1
ATOM 875 N N . TYR A 1 115 ? -11.731 -2.231 -5.053 1.00 98.19 115 TYR A N 1
ATOM 876 C CA . TYR A 1 115 ? -11.987 -3.513 -4.405 1.00 98.19 115 TYR A CA 1
ATOM 877 C C . TYR A 1 115 ? -13.271 -3.434 -3.572 1.00 98.19 115 TYR A C 1
ATOM 879 O O . TYR A 1 115 ? -13.513 -2.412 -2.926 1.00 98.19 115 TYR A O 1
ATOM 887 N N . ALA A 1 116 ? -14.101 -4.481 -3.598 1.00 94.19 116 ALA A N 1
ATOM 888 C CA . ALA A 1 116 ? -15.357 -4.563 -2.839 1.00 94.19 116 ALA A CA 1
ATOM 889 C C . ALA A 1 116 ? -16.220 -3.276 -2.905 1.00 94.19 116 ALA A C 1
ATOM 891 O O . ALA A 1 116 ? -16.566 -2.693 -1.875 1.00 94.19 116 ALA A O 1
ATOM 892 N N . ASP A 1 117 ? -16.496 -2.786 -4.124 1.00 94.06 117 ASP A N 1
ATOM 893 C CA . ASP A 1 117 ? -17.276 -1.564 -4.424 1.00 94.06 117 ASP A CA 1
ATOM 894 C C . ASP A 1 117 ? -16.735 -0.250 -3.823 1.00 94.06 117 ASP A C 1
ATOM 896 O O . ASP A 1 117 ? -17.392 0.795 -3.869 1.00 94.06 117 ASP A O 1
ATOM 900 N N . ARG A 1 118 ? -15.512 -0.270 -3.293 1.00 97.31 118 ARG A N 1
ATOM 901 C CA . ARG A 1 118 ? -14.806 0.889 -2.746 1.00 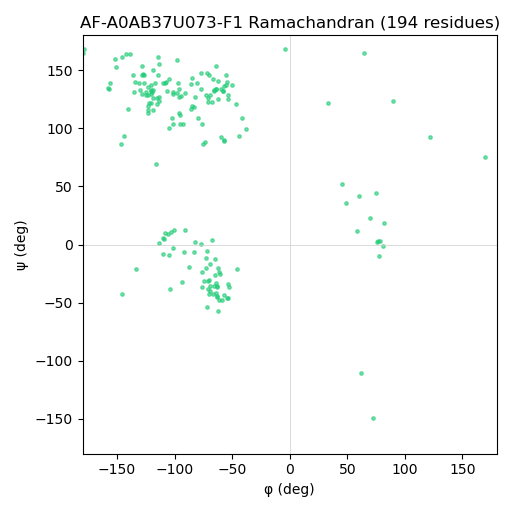97.31 118 ARG A CA 1
ATOM 902 C C . ARG A 1 118 ? -13.582 1.210 -3.592 1.00 97.31 118 ARG A C 1
ATOM 904 O O . ARG A 1 118 ? -13.110 0.401 -4.394 1.00 97.31 118 ARG A O 1
ATOM 911 N N . SER A 1 119 ? -13.088 2.432 -3.444 1.00 97.75 119 SER A N 1
ATOM 912 C CA . SER A 1 119 ? -11.921 2.909 -4.178 1.00 97.75 119 SER A CA 1
ATOM 913 C C . SER A 1 119 ? -10.918 3.555 -3.248 1.00 97.75 119 SER A C 1
ATOM 915 O O . SER A 1 119 ? -11.303 4.366 -2.406 1.00 97.75 119 SER A O 1
ATOM 917 N N . TRP A 1 120 ? -9.647 3.277 -3.487 1.00 98.38 120 TRP A N 1
ATOM 918 C CA . TRP A 1 120 ? -8.527 3.913 -2.824 1.00 98.38 120 TRP A CA 1
ATOM 919 C C . TRP A 1 120 ? -7.674 4.643 -3.836 1.00 98.38 120 TRP A C 1
ATOM 921 O O . TRP A 1 120 ? -7.587 4.247 -5.000 1.00 98.38 120 TRP A O 1
ATOM 931 N N . ARG A 1 121 ? -7.036 5.714 -3.384 1.00 97.19 121 ARG A N 1
ATOM 932 C CA . ARG A 1 121 ? -6.081 6.449 -4.193 1.00 97.19 121 ARG A CA 1
ATOM 933 C C . ARG A 1 121 ? -4.902 6.895 -3.346 1.00 97.19 121 ARG A C 1
ATOM 935 O O . ARG A 1 121 ? -5.069 7.746 -2.475 1.00 97.19 121 ARG A O 1
ATOM 942 N N . LEU A 1 122 ? -3.714 6.394 -3.665 1.00 95.56 122 LEU A N 1
ATOM 943 C CA . LEU A 1 122 ? -2.460 6.932 -3.148 1.00 95.56 122 LEU A CA 1
ATOM 944 C C . LEU A 1 122 ? -2.037 8.108 -4.036 1.00 95.56 122 LEU A C 1
ATOM 946 O O . LEU A 1 122 ? -1.862 7.941 -5.244 1.00 95.56 122 LEU A O 1
ATOM 950 N N . VAL A 1 123 ? -1.918 9.312 -3.471 1.00 92.19 123 VAL A N 1
ATOM 951 C CA . VAL A 1 123 ? -1.547 10.528 -4.211 1.00 92.19 123 VAL A CA 1
ATOM 952 C C . VAL A 1 123 ? -0.294 11.144 -3.609 1.00 92.19 123 VAL A C 1
ATOM 954 O O . VAL A 1 123 ? -0.348 11.592 -2.465 1.00 92.19 123 VAL A O 1
ATOM 957 N N . PRO A 1 124 ? 0.778 11.311 -4.394 1.00 87.19 124 PRO A N 1
ATOM 958 C CA . PRO A 1 124 ? 1.929 12.084 -3.953 1.00 87.19 124 PRO A CA 1
ATOM 959 C C . PRO A 1 124 ? 1.532 13.538 -3.687 1.00 87.19 124 PRO A C 1
ATOM 961 O O . PRO A 1 124 ? 0.988 14.207 -4.575 1.00 87.19 124 PRO A O 1
ATOM 964 N N . ASP A 1 125 ? 1.808 14.047 -2.490 1.00 81.50 125 ASP A N 1
ATOM 965 C CA . ASP A 1 125 ? 1.355 15.377 -2.063 1.00 81.50 125 ASP A CA 1
ATOM 966 C C . ASP A 1 125 ? 2.438 16.235 -1.388 1.00 81.50 125 ASP A C 1
ATOM 968 O O . ASP A 1 125 ? 2.357 17.463 -1.445 1.00 81.50 125 ASP A O 1
ATOM 972 N N . SER A 1 126 ? 3.499 15.617 -0.873 1.00 72.06 126 SER A N 1
ATOM 973 C CA . SER A 1 126 ? 4.672 16.273 -0.284 1.00 72.06 126 SER A CA 1
ATOM 974 C C . SER A 1 126 ? 5.964 15.576 -0.713 1.00 72.06 126 SER A C 1
ATOM 976 O O . SER A 1 126 ? 5.910 14.466 -1.222 1.00 72.06 126 SER A O 1
ATOM 978 N N . ILE A 1 127 ? 7.134 16.207 -0.549 1.00 66.81 127 ILE A N 1
ATOM 979 C CA . ILE A 1 127 ? 8.413 15.622 -1.002 1.00 66.81 127 ILE A CA 1
ATOM 980 C C . ILE A 1 127 ? 8.650 14.206 -0.440 1.00 66.81 127 ILE A C 1
ATOM 982 O O . ILE A 1 127 ? 8.977 13.351 -1.255 1.00 66.81 127 ILE A O 1
ATOM 986 N N . PRO A 1 128 ? 8.438 13.907 0.857 1.00 74.69 128 PRO A N 1
ATOM 987 C CA . PRO A 1 128 ? 8.566 12.534 1.343 1.00 74.69 128 PRO A CA 1
ATOM 988 C C . PRO A 1 128 ? 7.281 11.704 1.233 1.00 74.69 128 PRO A C 1
ATOM 990 O O . PRO A 1 128 ? 7.334 10.479 1.287 1.00 74.69 128 PRO A O 1
ATOM 993 N N . GLY A 1 129 ? 6.123 12.348 1.099 1.00 85.00 129 GLY A N 1
ATOM 994 C CA . GLY A 1 129 ? 4.847 11.719 1.406 1.00 85.00 129 GLY A CA 1
ATOM 995 C C . GLY A 1 129 ? 3.922 11.504 0.217 1.00 85.00 129 GLY A C 1
ATOM 996 O O . GLY A 1 129 ? 3.950 12.199 -0.811 1.00 85.00 129 GLY A O 1
ATOM 997 N N . SER A 1 130 ? 3.053 10.522 0.407 1.00 92.00 130 SER A N 1
ATOM 998 C CA . SER A 1 130 ? 1.825 10.349 -0.346 1.00 92.00 130 SER A CA 1
ATOM 999 C C . SER A 1 130 ? 0.671 10.143 0.617 1.00 92.00 130 SER A C 1
ATOM 1001 O O . SER A 1 130 ? 0.743 9.305 1.506 1.00 92.00 130 SER A O 1
ATOM 1003 N N . ARG A 1 131 ? -0.429 10.848 0.394 1.00 95.25 131 ARG A N 1
ATOM 1004 C CA . ARG A 1 131 ? -1.670 10.628 1.135 1.00 95.25 131 ARG A CA 1
ATOM 1005 C C . ARG A 1 131 ? -2.502 9.515 0.519 1.00 95.25 131 ARG A C 1
ATOM 1007 O O . ARG A 1 131 ? -2.617 9.427 -0.709 1.00 95.25 131 ARG A O 1
ATOM 1014 N N . LEU A 1 132 ? -3.149 8.728 1.362 1.00 97.56 132 LEU A N 1
ATOM 1015 C CA . LEU A 1 132 ? -4.135 7.729 0.984 1.00 97.56 132 LEU A CA 1
ATOM 1016 C C . LEU A 1 132 ? -5.543 8.310 1.116 1.00 97.56 132 LEU A C 1
ATOM 1018 O O . LEU A 1 132 ? -5.944 8.823 2.163 1.00 97.56 132 LEU A O 1
ATOM 1022 N N . LEU A 1 133 ? -6.312 8.214 0.038 1.00 97.88 133 LEU A N 1
ATOM 1023 C CA . LEU A 1 133 ? -7.728 8.552 0.023 1.00 97.88 133 LEU A CA 1
ATOM 1024 C C . LEU A 1 133 ? -8.555 7.272 -0.048 1.00 97.88 133 LEU A C 1
ATOM 1026 O O . LEU A 1 133 ? -8.298 6.449 -0.923 1.00 97.88 133 LEU A O 1
ATOM 1030 N N . ARG A 1 134 ? -9.577 7.144 0.799 1.00 97.44 134 ARG A N 1
ATOM 1031 C CA . ARG A 1 134 ? -10.664 6.167 0.654 1.00 97.44 134 ARG A CA 1
ATOM 1032 C C . ARG A 1 134 ? -11.878 6.904 0.091 1.00 97.44 134 ARG A C 1
ATOM 1034 O O . ARG A 1 134 ? -12.529 7.693 0.774 1.00 97.44 134 ARG A O 1
ATOM 1041 N N . GLY A 1 135 ? -12.144 6.712 -1.196 1.00 95.50 135 GLY A N 1
ATOM 1042 C CA . GLY A 1 135 ? -13.024 7.588 -1.966 1.00 95.50 135 GLY A CA 1
ATOM 1043 C C . GLY A 1 135 ? -12.456 9.009 -2.008 1.00 95.50 135 GLY A C 1
ATOM 1044 O O . GLY A 1 135 ? -11.428 9.255 -2.635 1.00 95.50 135 GLY A O 1
ATOM 1045 N N . GLU A 1 136 ? -13.124 9.939 -1.328 1.00 94.75 136 GLU A N 1
ATOM 1046 C CA . GLU A 1 136 ? -12.683 11.336 -1.185 1.00 94.75 136 GLU A CA 1
ATOM 1047 C C . GLU A 1 136 ? -12.106 11.643 0.210 1.00 94.75 136 GLU A C 1
ATOM 1049 O O . GLU A 1 136 ? -11.545 12.720 0.421 1.00 94.75 136 GLU A O 1
ATOM 1054 N N . GLU A 1 137 ? -12.230 10.715 1.162 1.00 97.31 137 GLU A N 1
ATOM 1055 C CA . GLU A 1 137 ? -11.796 10.893 2.547 1.00 97.31 137 GLU A CA 1
ATOM 1056 C C . GLU A 1 137 ? -10.295 10.632 2.684 1.00 97.31 137 GLU A C 1
ATOM 1058 O O . GLU A 1 137 ? -9.800 9.581 2.283 1.00 97.31 137 GLU A O 1
ATOM 1063 N N . HIS A 1 138 ? -9.563 11.589 3.257 1.00 97.19 138 HIS A N 1
ATOM 1064 C CA . HIS A 1 138 ? -8.145 11.427 3.563 1.00 97.19 138 HIS A CA 1
ATOM 1065 C C . HIS A 1 138 ? -7.981 10.624 4.856 1.00 97.19 138 HIS A C 1
ATOM 1067 O O . HIS A 1 138 ? -8.271 11.143 5.933 1.00 97.19 138 HIS A O 1
ATOM 1073 N N . VAL A 1 139 ? -7.510 9.381 4.734 1.00 97.56 139 VAL A N 1
ATOM 1074 C CA . VAL A 1 139 ? -7.391 8.444 5.863 1.00 97.56 139 VAL A CA 1
ATOM 1075 C C . VAL A 1 139 ? -6.012 8.470 6.527 1.00 97.56 139 VAL A C 1
ATOM 1077 O O . VAL A 1 139 ? -5.929 8.320 7.744 1.00 97.56 139 VAL A O 1
ATOM 1080 N N . GLY A 1 140 ? -4.942 8.731 5.775 1.00 96.62 140 GLY A N 1
ATOM 1081 C CA . GLY A 1 140 ? -3.593 8.846 6.328 1.00 96.62 140 GLY A CA 1
ATOM 1082 C C . GLY A 1 140 ? -2.531 9.171 5.285 1.00 96.62 140 GLY A C 1
ATOM 1083 O O . GLY A 1 140 ? -2.777 9.079 4.081 1.00 96.62 140 GLY A O 1
ATOM 1084 N N . ASP A 1 141 ? -1.354 9.526 5.774 1.00 96.06 141 ASP A N 1
ATOM 1085 C CA . ASP A 1 141 ? -0.162 9.870 5.013 1.00 96.06 141 ASP A CA 1
ATOM 1086 C C . ASP A 1 141 ? 0.868 8.735 5.120 1.00 96.06 141 ASP A C 1
ATOM 1088 O O . ASP A 1 141 ? 1.039 8.132 6.176 1.00 96.06 141 ASP A O 1
ATOM 1092 N N . PHE A 1 142 ? 1.547 8.425 4.019 1.00 95.75 142 PHE A N 1
ATOM 1093 C CA . PHE A 1 142 ? 2.520 7.340 3.922 1.00 95.75 142 PHE A CA 1
ATOM 1094 C C . PHE A 1 142 ? 3.840 7.855 3.362 1.00 95.75 142 PHE A C 1
ATOM 1096 O O . PHE A 1 142 ? 3.853 8.724 2.482 1.00 95.75 142 PHE A O 1
ATOM 1103 N N . SER A 1 143 ? 4.951 7.274 3.814 1.00 93.00 143 SER A N 1
ATOM 1104 C CA . SER A 1 143 ? 6.272 7.497 3.221 1.00 93.00 143 SER A CA 1
ATOM 1105 C C . SER A 1 143 ? 7.050 6.196 3.029 1.00 93.00 143 SER A C 1
ATOM 1107 O O . SER A 1 143 ? 6.992 5.305 3.872 1.00 93.00 143 SER A O 1
ATOM 1109 N N . SER A 1 144 ? 7.742 6.085 1.894 1.00 90.12 144 SER A N 1
ATOM 1110 C CA . SER A 1 144 ? 8.648 4.993 1.545 1.00 90.12 144 SER A CA 1
ATOM 1111 C C . SER A 1 144 ? 9.638 5.449 0.472 1.00 90.12 144 SER A C 1
ATOM 1113 O O . SER A 1 144 ? 9.244 6.057 -0.533 1.00 90.12 144 SER A O 1
ATOM 1115 N N . ASP A 1 145 ? 10.911 5.107 0.669 1.00 83.06 145 ASP A N 1
ATOM 1116 C CA . ASP A 1 145 ? 11.996 5.327 -0.295 1.00 83.06 145 ASP A CA 1
ATOM 1117 C C . ASP A 1 145 ? 12.053 4.227 -1.377 1.00 83.06 145 ASP A C 1
ATOM 1119 O O . ASP A 1 145 ? 12.915 4.263 -2.255 1.00 83.06 145 ASP A O 1
ATOM 1123 N N . GLY A 1 146 ? 11.129 3.256 -1.350 1.00 81.69 146 GLY A N 1
ATOM 1124 C CA . GLY A 1 146 ? 11.142 2.111 -2.264 1.00 81.69 146 GLY A CA 1
ATOM 1125 C C . GLY A 1 146 ? 12.088 0.985 -1.837 1.00 81.69 146 GLY A C 1
ATOM 1126 O O . GLY A 1 146 ? 12.449 0.138 -2.646 1.00 81.69 146 GLY A O 1
ATOM 1127 N N . ASP A 1 147 ? 12.477 0.972 -0.565 1.00 85.31 147 ASP A N 1
ATOM 1128 C CA . ASP A 1 147 ? 13.325 -0.028 0.093 1.00 85.31 147 ASP A CA 1
ATOM 1129 C C . ASP A 1 147 ? 12.512 -1.036 0.932 1.00 85.31 147 ASP A C 1
ATOM 1131 O O . ASP A 1 147 ? 13.056 -1.773 1.755 1.00 85.31 147 ASP A O 1
ATOM 1135 N N . GLY A 1 148 ? 11.189 -1.045 0.752 1.00 87.19 148 GLY A N 1
ATOM 1136 C CA . GLY A 1 148 ? 10.253 -1.861 1.521 1.00 87.19 148 GLY A CA 1
ATOM 1137 C C . GLY A 1 148 ? 9.951 -1.314 2.918 1.00 87.19 148 GLY A C 1
ATOM 1138 O O . GLY A 1 148 ? 9.011 -1.797 3.544 1.00 87.19 148 GLY A O 1
ATOM 1139 N N . GLN A 1 149 ? 10.674 -0.302 3.415 1.00 93.25 149 GLN A N 1
ATOM 1140 C CA . GLN A 1 149 ? 10.318 0.384 4.657 1.00 93.25 149 GLN A CA 1
ATOM 1141 C C . GLN A 1 149 ? 9.158 1.338 4.383 1.00 93.25 149 GLN A C 1
ATOM 1143 O O . GLN A 1 149 ? 9.166 2.091 3.405 1.00 93.25 149 GLN A O 1
ATOM 1148 N N . VAL A 1 150 ? 8.148 1.311 5.249 1.00 95.31 150 VAL A N 1
ATOM 1149 C CA . VAL A 1 150 ? 6.981 2.186 5.131 1.00 95.31 150 VAL A CA 1
ATOM 1150 C C . VAL A 1 150 ? 6.635 2.767 6.493 1.00 95.31 150 VAL A C 1
ATOM 1152 O O . VAL A 1 150 ? 6.513 2.039 7.478 1.00 95.31 150 VAL A O 1
ATOM 1155 N N . LEU A 1 151 ? 6.437 4.081 6.529 1.00 94.50 151 LEU A N 1
ATOM 1156 C CA . LEU A 1 151 ? 5.879 4.792 7.676 1.00 94.50 151 LEU A CA 1
ATOM 1157 C C . LEU A 1 151 ? 4.466 5.261 7.337 1.00 94.50 151 LEU A C 1
ATOM 1159 O O . LEU A 1 151 ? 4.239 5.749 6.227 1.00 94.50 151 LEU A O 1
ATOM 1163 N N . ALA A 1 152 ? 3.552 5.143 8.299 1.00 96.31 152 ALA A N 1
ATOM 1164 C CA . ALA A 1 152 ? 2.170 5.588 8.187 1.00 96.31 152 ALA A CA 1
ATOM 1165 C C . ALA A 1 152 ? 1.831 6.587 9.302 1.00 96.31 152 ALA A C 1
ATOM 1167 O O . ALA A 1 152 ? 2.156 6.376 10.469 1.00 96.31 152 ALA A O 1
ATOM 1168 N N . GLU A 1 153 ? 1.147 7.667 8.938 1.00 95.88 153 GLU A N 1
ATOM 1169 C CA . GLU A 1 153 ? 0.597 8.659 9.856 1.00 95.88 153 GLU A CA 1
ATOM 1170 C C . GLU A 1 153 ? -0.912 8.771 9.622 1.00 95.88 153 GLU A C 1
ATOM 1172 O O . GLU A 1 153 ? -1.383 9.218 8.575 1.00 95.88 153 GLU A O 1
ATOM 1177 N N . TRP A 1 154 ? -1.703 8.349 10.607 1.00 97.31 154 TRP A N 1
ATOM 1178 C CA . TRP A 1 154 ? -3.159 8.318 10.485 1.00 97.31 154 TRP A CA 1
ATOM 1179 C C . TRP A 1 154 ? -3.790 9.685 10.721 1.00 97.31 154 TRP A C 1
ATOM 1181 O O . TRP A 1 154 ? -3.435 10.413 11.652 1.00 97.31 154 TRP A O 1
ATOM 1191 N N . ARG A 1 155 ? -4.794 10.027 9.908 1.00 95.88 155 ARG A N 1
ATOM 1192 C CA . ARG A 1 155 ? -5.450 11.329 10.002 1.00 95.88 155 ARG A CA 1
ATOM 1193 C C . ARG A 1 155 ? -6.275 11.449 11.286 1.00 95.88 155 ARG A C 1
ATOM 1195 O O . ARG A 1 155 ? -7.158 10.640 11.562 1.00 95.88 155 ARG A O 1
ATOM 1202 N N . GLU A 1 156 ? -6.059 12.526 12.041 1.00 93.38 156 GLU A N 1
ATOM 1203 C CA . GLU A 1 156 ? -6.877 12.825 13.220 1.00 93.38 156 GLU A CA 1
ATOM 1204 C C . GLU A 1 156 ? -8.362 12.998 12.864 1.00 93.38 156 GLU A C 1
ATOM 1206 O O . GLU A 1 156 ? -8.721 13.727 11.934 1.00 93.38 156 GLU A O 1
ATOM 1211 N N . GLY A 1 157 ? -9.234 12.362 13.650 1.00 92.75 157 GLY A N 1
ATOM 1212 C CA . GLY A 1 157 ? -10.687 12.444 13.481 1.00 92.75 157 GLY A CA 1
ATOM 1213 C C . GLY A 1 157 ? -11.255 11.576 12.355 1.00 92.75 157 GLY A C 1
ATOM 1214 O O . GLY A 1 157 ? -12.464 11.616 12.137 1.00 92.75 157 GLY A O 1
ATOM 1215 N N . VAL A 1 158 ? -10.417 10.791 11.676 1.00 94.94 158 VAL A N 1
ATOM 1216 C CA . VAL A 1 158 ? -10.827 9.752 10.726 1.00 94.94 158 VAL A CA 1
ATOM 1217 C C . VAL A 1 158 ? -10.517 8.390 11.345 1.00 94.94 158 VAL A C 1
ATOM 1219 O O . VAL A 1 158 ? -9.487 8.221 11.995 1.00 94.94 158 VAL A O 1
ATOM 1222 N N . GLU A 1 159 ? -11.428 7.431 11.188 1.00 95.69 159 GLU A N 1
ATOM 1223 C CA . GLU A 1 159 ? -11.223 6.054 11.645 1.00 95.69 159 GLU A CA 1
ATOM 1224 C C . GLU A 1 159 ? -10.695 5.221 10.462 1.00 95.69 159 GLU A C 1
ATOM 1226 O O . GLU A 1 159 ? -11.475 4.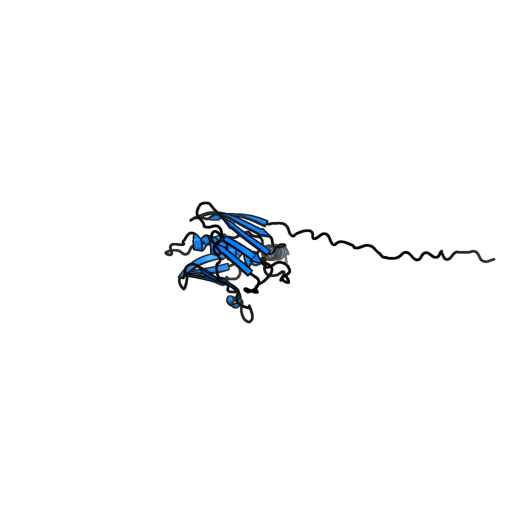911 9.547 1.00 95.69 159 GLU A O 1
ATOM 1231 N N . PRO A 1 160 ? -9.386 4.900 10.422 1.00 97.00 160 PRO A N 1
ATOM 1232 C CA . PRO A 1 160 ? -8.850 4.023 9.393 1.00 97.00 160 PRO A CA 1
ATOM 1233 C C . PRO A 1 160 ? -9.348 2.591 9.610 1.00 97.00 160 PRO A C 1
ATOM 1235 O O . PRO A 1 160 ? -9.517 2.128 10.739 1.00 97.00 160 PRO A O 1
ATOM 1238 N N . GLU A 1 161 ? -9.567 1.874 8.516 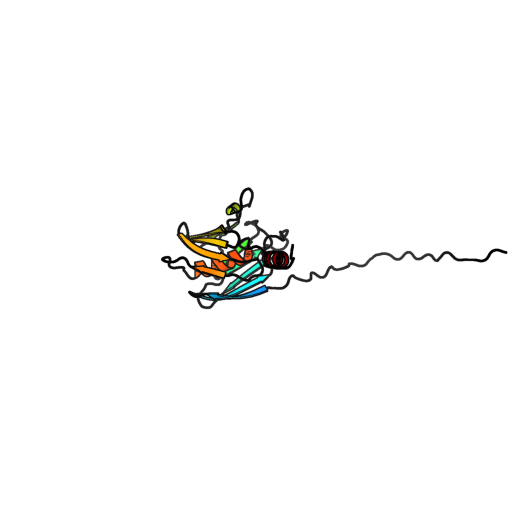1.00 97.88 161 GLU A N 1
ATOM 1239 C CA . GLU A 1 161 ? -9.880 0.448 8.513 1.00 97.88 161 GLU A CA 1
ATOM 1240 C C . GLU A 1 161 ? -8.628 -0.393 8.235 1.00 97.88 161 GLU A C 1
ATOM 1242 O O . GLU A 1 161 ? -7.681 0.062 7.598 1.00 97.88 161 GLU A O 1
ATOM 1247 N N . ALA A 1 162 ? -8.658 -1.667 8.630 1.00 98.12 162 ALA A N 1
ATOM 1248 C CA . ALA A 1 162 ? -7.575 -2.624 8.383 1.00 98.12 162 ALA A CA 1
ATOM 1249 C C . ALA A 1 162 ? -7.155 -2.705 6.902 1.00 98.12 162 ALA A C 1
ATOM 1251 O O . ALA A 1 162 ? -5.976 -2.831 6.579 1.00 98.12 162 ALA A O 1
ATOM 1252 N N . LEU A 1 163 ? -8.125 -2.589 5.991 1.00 98.31 163 LEU A N 1
ATOM 1253 C CA . LEU A 1 163 ? -7.866 -2.570 4.555 1.00 98.31 163 LEU A CA 1
ATOM 1254 C C . LEU A 1 163 ? -7.166 -1.279 4.092 1.00 98.31 163 LEU A C 1
ATOM 1256 O O . LEU A 1 163 ? -6.384 -1.331 3.146 1.00 98.31 163 LEU A O 1
ATOM 1260 N N . ASP A 1 164 ? -7.406 -0.142 4.757 1.00 98.38 164 ASP A N 1
ATOM 1261 C CA . ASP A 1 164 ? -6.696 1.109 4.458 1.00 98.38 164 ASP A CA 1
ATOM 1262 C C . ASP A 1 164 ? -5.203 0.956 4.757 1.00 98.38 164 ASP A C 1
ATOM 1264 O O . ASP A 1 164 ? -4.372 1.366 3.950 1.00 98.38 164 ASP A O 1
ATOM 1268 N N . ALA A 1 165 ? -4.867 0.310 5.878 1.00 98.44 165 ALA A N 1
ATOM 1269 C CA . ALA A 1 165 ? -3.491 -0.031 6.220 1.00 98.44 165 ALA A CA 1
ATOM 1270 C C . ALA A 1 165 ? -2.879 -0.981 5.196 1.00 98.44 165 ALA A C 1
ATOM 1272 O O . ALA A 1 165 ? -1.892 -0.619 4.560 1.00 98.44 165 ALA A O 1
ATOM 1273 N N . ALA A 1 166 ? -3.489 -2.143 4.961 1.00 98.50 166 ALA A N 1
ATOM 1274 C CA . ALA A 1 166 ? -2.921 -3.131 4.048 1.00 98.50 166 ALA A CA 1
ATOM 1275 C C . ALA A 1 166 ? -2.637 -2.550 2.649 1.00 98.50 166 ALA A C 1
ATOM 1277 O O . ALA A 1 166 ? -1.540 -2.715 2.112 1.00 98.50 166 ALA A O 1
ATOM 1278 N N . LEU A 1 167 ? -3.593 -1.800 2.082 1.00 98.50 167 LEU A N 1
ATOM 1279 C CA . LEU A 1 167 ? -3.420 -1.152 0.780 1.00 98.50 167 LEU A CA 1
ATOM 1280 C C . LEU A 1 167 ? -2.418 0.004 0.830 1.00 98.50 167 LEU A C 1
ATOM 1282 O O . LEU A 1 167 ? -1.599 0.128 -0.076 1.00 98.50 167 LEU A O 1
ATOM 1286 N N . GLY A 1 168 ? -2.459 0.853 1.859 1.00 97.88 168 GLY A N 1
ATOM 1287 C CA . GLY A 1 168 ? -1.531 1.974 2.001 1.00 97.88 168 GLY A CA 1
ATOM 1288 C C . GLY A 1 168 ? -0.075 1.517 2.052 1.00 97.88 168 GLY A C 1
ATOM 1289 O O . GLY A 1 168 ? 0.749 2.006 1.277 1.00 97.88 168 GLY A O 1
ATOM 1290 N N . TYR A 1 169 ? 0.210 0.511 2.882 1.00 98.31 169 TYR A N 1
ATOM 1291 C CA . TYR A 1 169 ? 1.529 -0.110 2.992 1.00 98.31 169 TYR A CA 1
ATOM 1292 C C . TYR A 1 169 ? 1.974 -0.754 1.674 1.00 98.31 169 TYR A C 1
ATOM 1294 O O . TYR A 1 169 ? 3.081 -0.483 1.205 1.00 98.31 169 TYR A O 1
ATOM 1302 N N . ALA A 1 170 ? 1.105 -1.541 1.030 1.00 98.25 170 ALA A N 1
ATOM 1303 C CA . ALA A 1 170 ? 1.447 -2.221 -0.218 1.00 98.25 170 ALA A CA 1
ATOM 1304 C C . ALA A 1 170 ? 1.747 -1.225 -1.347 1.00 98.25 170 ALA A C 1
ATOM 1306 O O . ALA A 1 170 ? 2.745 -1.358 -2.053 1.00 98.25 170 ALA A O 1
ATOM 1307 N N . LEU A 1 171 ? 0.914 -0.191 -1.500 1.00 97.00 171 LEU A N 1
ATOM 1308 C CA . LEU A 1 171 ? 1.086 0.818 -2.544 1.00 97.00 171 LEU A CA 1
ATOM 1309 C C . LEU A 1 171 ? 2.319 1.697 -2.299 1.00 97.00 171 LEU A C 1
ATOM 1311 O O . LEU A 1 171 ? 3.037 2.007 -3.250 1.00 97.00 171 LEU A O 1
ATOM 1315 N N . ALA A 1 172 ? 2.578 2.088 -1.048 1.00 95.62 172 ALA A N 1
ATOM 1316 C CA . ALA A 1 172 ? 3.759 2.872 -0.703 1.00 95.62 172 ALA A CA 1
ATOM 1317 C C . ALA A 1 172 ? 5.050 2.089 -0.982 1.00 95.62 172 ALA A C 1
ATOM 1319 O O . ALA A 1 172 ? 5.954 2.634 -1.611 1.00 95.62 172 ALA A O 1
ATOM 1320 N N . ALA A 1 173 ? 5.111 0.810 -0.601 1.00 95.69 173 ALA A N 1
ATOM 1321 C CA . ALA A 1 173 ? 6.268 -0.042 -0.867 1.00 95.69 173 ALA A CA 1
ATOM 1322 C C . ALA A 1 173 ? 6.464 -0.314 -2.368 1.00 95.69 173 ALA A C 1
ATOM 1324 O O . ALA A 1 173 ? 7.582 -0.238 -2.871 1.00 95.69 173 ALA A O 1
ATOM 1325 N N . ALA A 1 174 ? 5.380 -0.587 -3.101 1.00 94.50 174 ALA A N 1
ATOM 1326 C CA . ALA A 1 174 ? 5.433 -0.954 -4.515 1.00 94.50 174 ALA A CA 1
ATOM 1327 C C . ALA A 1 174 ? 5.814 0.198 -5.449 1.00 94.50 174 ALA A C 1
AT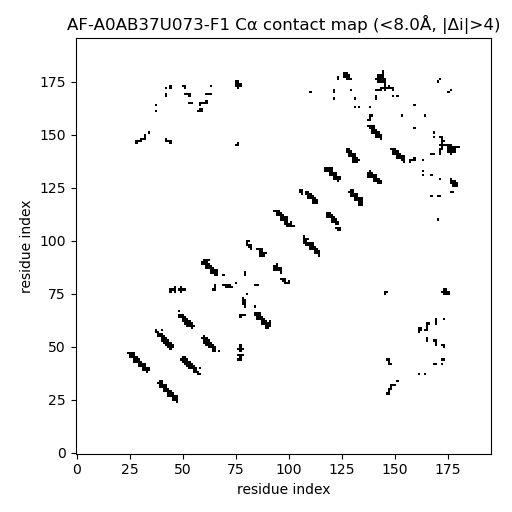OM 1329 O O . ALA A 1 174 ? 6.506 -0.010 -6.445 1.00 94.50 174 ALA A O 1
ATOM 1330 N N . PHE A 1 175 ? 5.331 1.408 -5.174 1.00 91.44 175 PHE A N 1
ATOM 1331 C CA . PHE A 1 175 ? 5.511 2.550 -6.074 1.00 91.44 175 PHE A CA 1
ATOM 1332 C C . PHE A 1 175 ? 6.460 3.611 -5.524 1.00 91.44 175 PHE A C 1
ATOM 1334 O O . PHE A 1 175 ? 6.804 4.540 -6.257 1.00 91.44 175 PHE A O 1
ATOM 1341 N N . GLY A 1 176 ? 6.872 3.480 -4.261 1.00 87.19 176 GLY A N 1
ATOM 1342 C CA . GLY A 1 176 ? 7.508 4.551 -3.512 1.00 87.19 176 GLY A CA 1
ATOM 1343 C C . GLY A 1 176 ? 6.552 5.727 -3.298 1.00 87.19 176 GLY A C 1
ATOM 1344 O O . GLY A 1 176 ? 5.528 5.890 -3.969 1.00 87.19 176 GLY A O 1
ATOM 1345 N N . THR A 1 177 ? 6.903 6.614 -2.376 1.00 81.31 177 THR A N 1
ATOM 1346 C CA . THR A 1 177 ? 6.169 7.878 -2.175 1.00 81.31 177 THR A CA 1
ATOM 1347 C C . THR A 1 177 ? 6.941 9.078 -2.711 1.00 81.31 177 THR A C 1
ATOM 1349 O O . THR A 1 177 ? 6.546 10.229 -2.501 1.00 81.31 177 THR A O 1
ATOM 1352 N N . GLY A 1 178 ? 8.035 8.808 -3.434 1.00 62.81 178 GLY A N 1
ATOM 1353 C CA . GLY A 1 178 ? 8.978 9.800 -3.930 1.00 62.81 178 GLY A CA 1
ATOM 1354 C C . GLY A 1 178 ? 9.807 10.445 -2.824 1.00 62.81 178 GLY A C 1
ATOM 1355 O O . GLY A 1 178 ? 10.263 11.573 -3.033 1.00 62.81 178 GLY A O 1
ATOM 1356 N N . ALA A 1 179 ? 9.956 9.771 -1.677 1.00 50.53 179 ALA A N 1
ATOM 1357 C CA . ALA A 1 179 ? 10.861 10.201 -0.630 1.00 50.53 179 ALA A CA 1
ATOM 1358 C C . ALA A 1 179 ? 12.288 10.317 -1.178 1.00 50.53 179 ALA A C 1
ATOM 1360 O O . ALA A 1 179 ? 12.709 9.596 -2.087 1.00 50.53 179 ALA A O 1
ATOM 1361 N N . GLN A 1 180 ? 12.951 11.409 -0.788 1.00 47.12 180 GLN A N 1
ATOM 1362 C CA . GLN A 1 180 ? 14.310 11.651 -1.235 1.00 47.12 180 GLN A CA 1
ATOM 1363 C C . GLN A 1 180 ? 15.178 10.632 -0.510 1.00 47.12 180 GLN A C 1
ATOM 1365 O O . GLN A 1 180 ? 15.153 10.620 0.721 1.00 47.12 180 GLN A O 1
ATOM 1370 N N . PRO A 1 181 ? 15.974 9.839 -1.237 1.00 49.47 181 PRO A N 1
ATOM 1371 C CA . PRO A 1 181 ? 16.837 8.867 -0.599 1.00 49.47 181 PRO A CA 1
ATOM 1372 C C . PRO A 1 181 ? 17.734 9.570 0.426 1.00 49.47 181 PRO A C 1
ATOM 1374 O O . PRO A 1 181 ? 18.295 10.638 0.158 1.00 49.47 181 PRO A O 1
ATOM 1377 N N . MET A 1 182 ? 17.883 8.949 1.598 1.00 45.97 182 MET A N 1
ATOM 1378 C CA . MET A 1 182 ? 18.637 9.449 2.761 1.00 45.97 182 MET A CA 1
ATOM 1379 C C . MET A 1 182 ? 20.032 10.028 2.437 1.00 45.97 182 MET A C 1
ATOM 1381 O O . MET A 1 182 ? 20.558 10.842 3.199 1.00 45.97 182 MET A O 1
ATOM 1385 N N . TRP A 1 183 ? 20.641 9.678 1.295 1.00 48.59 183 TRP A N 1
ATOM 1386 C CA . TRP A 1 183 ? 21.909 10.262 0.844 1.00 48.59 183 TRP A CA 1
ATOM 1387 C C . TRP A 1 183 ? 21.846 11.778 0.589 1.00 48.59 183 TRP A C 1
ATOM 1389 O O . TRP A 1 183 ? 22.875 12.445 0.690 1.00 48.59 183 TRP A O 1
ATOM 1399 N N . MET A 1 184 ? 20.671 12.357 0.320 1.00 52.06 184 MET A N 1
ATOM 1400 C CA . MET A 1 184 ? 20.534 13.809 0.149 1.00 52.06 184 MET A CA 1
ATOM 1401 C C . MET A 1 184 ? 20.577 14.563 1.488 1.00 52.06 184 MET A C 1
ATOM 1403 O O . MET A 1 184 ? 21.245 15.592 1.576 1.00 52.06 184 MET A O 1
ATOM 1407 N N . LEU A 1 185 ? 19.998 13.996 2.556 1.00 55.06 185 LEU A N 1
ATOM 1408 C CA . LEU A 1 185 ? 20.175 14.490 3.932 1.00 55.06 185 LEU A CA 1
ATOM 1409 C C . LEU A 1 185 ? 21.643 14.385 4.377 1.00 55.06 185 LEU A C 1
ATOM 1411 O O . LEU A 1 185 ? 22.166 15.268 5.056 1.00 55.06 185 LEU A O 1
ATOM 1415 N N . ALA A 1 186 ? 22.345 13.332 3.942 1.00 55.06 186 ALA A N 1
ATOM 1416 C CA . ALA A 1 186 ? 23.779 13.206 4.180 1.00 55.06 186 ALA A CA 1
ATOM 1417 C C . ALA A 1 186 ? 24.593 14.288 3.441 1.00 55.06 186 ALA A C 1
ATOM 1419 O O . ALA A 1 186 ? 25.572 14.787 3.991 1.00 55.06 186 ALA A O 1
ATOM 1420 N N . MET A 1 187 ? 24.191 14.707 2.234 1.00 56.84 187 MET A N 1
ATOM 1421 C CA . MET A 1 187 ? 24.860 15.807 1.523 1.00 56.84 187 MET A CA 1
ATOM 1422 C C . MET A 1 187 ? 24.637 17.178 2.176 1.00 56.84 187 MET A C 1
ATOM 1424 O O . MET A 1 187 ? 25.576 17.974 2.217 1.00 56.84 187 MET A O 1
ATOM 1428 N N . GLU A 1 188 ? 23.458 17.443 2.747 1.00 55.22 188 GLU A N 1
ATOM 1429 C CA . GLU A 1 188 ? 23.213 18.663 3.536 1.00 55.22 188 GLU A CA 1
ATOM 1430 C C . GLU A 1 188 ? 24.100 18.716 4.794 1.00 55.22 188 GLU A C 1
ATOM 1432 O O . GLU A 1 188 ? 24.643 19.771 5.121 1.00 55.22 188 GLU A O 1
ATOM 1437 N N . ALA A 1 189 ? 24.359 17.572 5.438 1.00 58.12 189 ALA A N 1
ATOM 1438 C CA . ALA A 1 189 ? 25.269 17.487 6.583 1.00 58.12 189 ALA A CA 1
ATOM 1439 C C . ALA A 1 189 ? 26.758 17.664 6.210 1.00 58.12 189 ALA A C 1
ATOM 1441 O O . ALA A 1 189 ? 27.534 18.197 7.004 1.00 58.12 189 ALA A O 1
ATOM 1442 N N . VAL A 1 190 ? 27.179 17.248 5.008 1.00 58.97 190 VAL A N 1
ATOM 1443 C CA . VAL A 1 190 ? 28.560 17.462 4.524 1.00 58.97 190 VAL A CA 1
ATOM 1444 C C . VAL A 1 190 ? 28.788 18.924 4.115 1.00 58.97 190 VAL A C 1
ATOM 1446 O O . VAL A 1 190 ? 29.893 19.440 4.288 1.00 58.97 190 VAL A O 1
ATOM 1449 N N . GLY A 1 191 ? 27.751 19.616 3.630 1.00 55.47 191 GLY A N 1
ATOM 1450 C CA . GLY A 1 191 ? 27.811 21.041 3.288 1.00 55.47 191 GLY A CA 1
ATOM 1451 C C . GLY A 1 191 ? 28.072 21.962 4.487 1.00 55.47 191 GLY A C 1
ATOM 1452 O O . GLY A 1 191 ? 28.777 22.958 4.340 1.00 55.47 191 GLY A O 1
ATOM 1453 N N . ASP A 1 192 ? 27.582 21.599 5.675 1.00 55.00 192 ASP A N 1
ATOM 1454 C CA . ASP A 1 192 ? 27.714 22.396 6.909 1.00 55.00 192 ASP A CA 1
ATOM 1455 C C . ASP A 1 192 ? 29.062 22.187 7.638 1.00 55.00 192 ASP A C 1
ATOM 1457 O O . ASP A 1 192 ? 29.387 22.884 8.601 1.00 55.00 192 ASP A O 1
ATOM 1461 N N . MET A 1 193 ? 29.883 21.236 7.169 1.00 56.28 193 MET A N 1
ATOM 1462 C CA . MET A 1 193 ? 31.192 20.899 7.747 1.00 56.28 193 MET A CA 1
ATOM 1463 C C . MET A 1 193 ? 32.380 21.467 6.944 1.00 56.28 193 MET A C 1
ATOM 1465 O O . MET A 1 193 ? 33.536 21.133 7.217 1.00 56.28 193 MET A O 1
ATOM 1469 N N . LEU A 1 194 ? 32.119 22.352 5.975 1.00 52.56 194 LEU A N 1
ATOM 1470 C CA . LEU A 1 194 ? 33.140 23.166 5.315 1.00 52.56 194 LEU A CA 1
ATOM 1471 C C . LEU A 1 194 ? 33.103 24.596 5.883 1.00 52.56 194 LEU A C 1
ATOM 1473 O O . LEU A 1 194 ? 32.161 25.335 5.596 1.00 52.56 194 LEU A O 1
ATOM 1477 N N . PRO A 1 195 ? 34.104 25.030 6.675 1.00 53.59 195 PRO A N 1
ATOM 1478 C CA . PRO A 1 195 ? 34.228 26.442 7.012 1.00 53.59 195 PRO A CA 1
ATOM 1479 C C . PRO A 1 195 ? 34.510 27.238 5.730 1.00 53.59 195 PRO A C 1
ATOM 1481 O O . PRO A 1 195 ? 35.338 26.825 4.914 1.00 53.59 195 PRO A O 1
ATOM 1484 N N . GLY A 1 196 ? 33.796 28.353 5.555 1.00 53.62 196 GLY A N 1
ATOM 1485 C CA . GLY A 1 196 ? 34.077 29.339 4.505 1.00 53.62 196 GLY A CA 1
ATOM 1486 C C . GLY A 1 196 ? 35.437 30.014 4.649 1.00 53.62 196 GLY A C 1
ATOM 1487 O O . GLY A 1 196 ? 36.019 29.978 5.759 1.00 53.62 196 GLY A O 1
#

pLDDT: mean 82.07, std 20.43, range [37.06, 98.81]

Nearest PDB structures (foldseek):
  2f2h-assembly1_B  TM=2.539E-01  e=1.808E-01  Escherichia coli
  8t7z-assembly1_B  TM=2.894E-01  e=5.265E-01  Klebsiella aerogenes KCTC 2190
  4r7r-assembly1_A  TM=4.780E-01  e=3.989E+00  Clostridium perfringens ATCC 13124
  8w41-assembly1_A  TM=3.044E-01  e=7.002E+00  Homo sapiens

Mean predicted aligned error: 11.12 Å

Secondary structure (DSSP, 8-state):
------------------------PPPEEEEEEEETTTEEEEEEEETTTTEEEEEETTEEEEEEEEPTTPPP-TTSTTS---GGGEEEEETTEEEEEEE----SSGGGG-EEEEETTEEEEEEE-SSSEEEEEETTEEEEEEE--SSS--EEEEPTT----HHHHHHHHHHHHHH---PPPTHHHHHHHHHTTS--